Protein AF-A0A8H5BHD4-F1 (afdb_monomer_lite)

Organism: NCBI:txid182062

InterPro domains:
  IPR002893 Zinc finger, MYND-type [PF01753] (214-254)
  IPR002893 Zinc finger, MYND-type [PS50865] (214-254)

Structure (mmCIF, N/CA/C/O backbone):
data_AF-A0A8H5BHD4-F1
#
_entry.id   AF-A0A8H5BHD4-F1
#
loop_
_atom_site.group_PDB
_atom_site.id
_atom_site.type_symbol
_atom_site.label_atom_id
_atom_site.label_alt_id
_atom_site.label_comp_id
_atom_site.label_asym_id
_atom_site.label_entity_id
_atom_site.label_seq_id
_atom_site.pdbx_PDB_ins_code
_atom_site.Cartn_x
_atom_site.Cartn_y
_atom_site.Cartn_z
_atom_site.occupancy
_atom_site.B_iso_or_equiv
_atom_site.auth_seq_id
_atom_site.auth_comp_id
_atom_site.auth_asym_id
_atom_site.auth_atom_id
_atom_site.pdbx_PDB_model_num
ATOM 1 N N . MET A 1 1 ? -21.896 6.864 -40.992 1.00 43.53 1 MET A N 1
ATOM 2 C CA . MET A 1 1 ? -20.813 6.400 -40.096 1.00 43.53 1 MET A CA 1
ATOM 3 C C . MET A 1 1 ? -20.646 7.419 -38.980 1.00 43.53 1 MET A C 1
ATOM 5 O O . MET A 1 1 ? -20.239 8.540 -39.263 1.00 43.53 1 MET A O 1
ATOM 9 N N . LYS A 1 2 ? -21.040 7.084 -37.745 1.00 42.00 2 LYS A N 1
ATOM 10 C CA . LYS A 1 2 ? -20.732 7.918 -36.574 1.00 42.00 2 LYS A CA 1
ATOM 11 C C . LYS A 1 2 ? -19.235 7.768 -36.307 1.00 42.00 2 LYS A C 1
ATOM 13 O O . LYS A 1 2 ? -18.760 6.646 -36.202 1.00 42.00 2 LYS A O 1
ATOM 18 N N . LYS A 1 3 ? -18.495 8.878 -36.295 1.00 48.72 3 LYS A N 1
ATOM 19 C CA . LYS A 1 3 ? -17.100 8.883 -35.849 1.00 48.72 3 LYS A CA 1
ATOM 20 C C . LYS A 1 3 ? -17.117 8.565 -34.359 1.00 48.72 3 LYS A C 1
ATOM 22 O O . LYS A 1 3 ? -17.717 9.324 -33.600 1.00 48.72 3 LYS A O 1
ATOM 27 N N . ASP A 1 4 ? -16.508 7.449 -33.979 1.00 52.28 4 ASP A N 1
ATOM 28 C CA . ASP A 1 4 ? -16.315 7.083 -32.582 1.00 52.28 4 ASP A CA 1
ATOM 29 C C . ASP A 1 4 ? -15.601 8.234 -31.872 1.00 52.28 4 ASP A C 1
ATOM 31 O O . ASP A 1 4 ? -14.477 8.613 -32.218 1.00 52.28 4 ASP A O 1
ATOM 35 N N . GLY A 1 5 ? -16.304 8.857 -30.928 1.00 50.88 5 GLY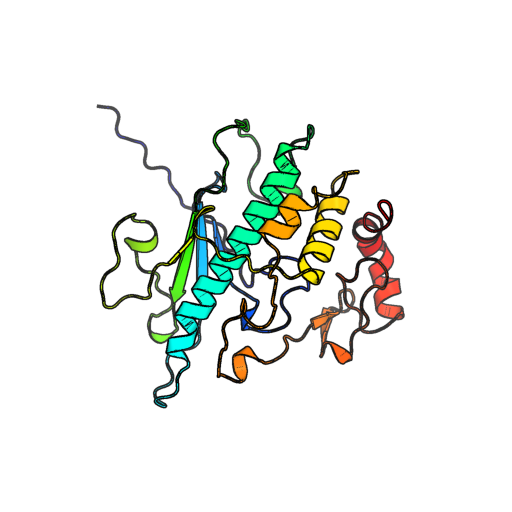 A N 1
ATOM 36 C CA . GLY A 1 5 ? -15.742 9.893 -30.082 1.00 50.88 5 GLY A CA 1
ATOM 37 C C . GLY A 1 5 ? -14.656 9.262 -29.227 1.00 50.88 5 GLY A C 1
ATOM 38 O O . GLY A 1 5 ? -14.962 8.546 -28.278 1.00 50.88 5 GLY A O 1
ATOM 39 N N . LYS A 1 6 ? -13.387 9.510 -29.569 1.00 53.03 6 LYS A N 1
ATOM 40 C CA . LYS A 1 6 ? -12.265 9.209 -28.678 1.00 53.03 6 LYS A CA 1
ATOM 41 C C . LYS A 1 6 ? -12.524 9.939 -27.365 1.00 53.03 6 LYS A C 1
ATOM 43 O O . LYS A 1 6 ? -12.504 11.167 -27.333 1.00 53.03 6 LYS A O 1
ATOM 48 N N . ALA A 1 7 ? -12.791 9.187 -26.303 1.00 52.19 7 ALA A N 1
ATOM 49 C CA . ALA A 1 7 ? -12.797 9.741 -24.964 1.00 52.19 7 ALA A CA 1
ATOM 50 C C . ALA A 1 7 ? -11.415 10.365 -24.715 1.00 52.19 7 ALA A C 1
ATOM 52 O O . ALA A 1 7 ? -10.391 9.685 -24.815 1.00 52.19 7 ALA A O 1
ATOM 53 N N . ASN A 1 8 ? -11.378 11.671 -24.450 1.00 49.22 8 ASN A N 1
ATOM 54 C CA . ASN A 1 8 ? -10.163 12.346 -24.011 1.00 49.22 8 ASN A CA 1
ATOM 55 C C . ASN A 1 8 ? -9.845 11.846 -22.595 1.00 49.22 8 ASN A C 1
ATOM 57 O O . ASN A 1 8 ? -10.362 12.365 -21.609 1.00 49.22 8 ASN A O 1
ATOM 61 N N . HIS A 1 9 ? -9.009 10.812 -22.492 1.00 51.22 9 HIS A N 1
ATOM 62 C CA . HIS A 1 9 ? -8.441 10.324 -21.232 1.00 51.22 9 HIS A CA 1
ATOM 63 C C . HIS A 1 9 ? -7.337 11.274 -20.737 1.00 51.22 9 HIS A C 1
ATOM 65 O O . HIS A 1 9 ? -6.198 10.872 -20.527 1.00 51.22 9 HIS A O 1
ATOM 71 N N . GLU A 1 10 ? -7.651 12.565 -20.623 1.00 51.56 10 GLU A N 1
ATOM 72 C CA . GLU A 1 10 ? -6.651 13.621 -20.419 1.00 51.56 10 GLU A CA 1
ATOM 73 C C . GLU A 1 10 ? -6.134 13.677 -18.972 1.00 51.56 10 GLU A C 1
ATOM 75 O O . GLU A 1 10 ? -5.088 14.261 -18.708 1.00 51.56 10 GLU A O 1
ATOM 80 N N . TRP A 1 11 ? -6.811 13.000 -18.036 1.00 51.44 11 TRP A N 1
ATOM 81 C CA . TRP A 1 11 ? -6.421 12.975 -16.629 1.00 51.44 11 TRP A CA 1
ATOM 82 C C . TRP A 1 11 ? -6.528 11.573 -16.049 1.00 51.44 11 TRP A C 1
ATOM 84 O O . TRP A 1 11 ? -7.617 11.056 -15.804 1.00 51.44 11 TRP A O 1
ATOM 94 N N . VAL A 1 12 ? -5.368 10.976 -15.796 1.00 59.00 12 VAL A N 1
ATOM 95 C CA . VAL A 1 12 ? -5.242 9.725 -15.056 1.00 59.00 12 VAL A CA 1
ATOM 96 C C . VAL A 1 12 ? -4.654 10.047 -13.679 1.00 59.00 12 VAL A C 1
ATOM 98 O O . VAL A 1 12 ? -3.529 10.550 -13.607 1.00 59.00 12 VAL A O 1
ATOM 101 N N . PRO A 1 13 ? -5.379 9.795 -12.573 1.00 62.25 13 PRO A N 1
ATOM 102 C CA . PRO A 1 13 ? -4.838 10.032 -11.246 1.00 62.25 13 PRO A CA 1
ATOM 103 C C . PRO A 1 13 ? -3.679 9.070 -10.958 1.00 62.25 13 PRO A C 1
ATOM 105 O O . PRO A 1 13 ? -3.772 7.862 -11.198 1.00 62.25 13 PRO A O 1
ATOM 108 N N . ILE A 1 14 ? -2.592 9.624 -10.416 1.00 72.25 14 ILE A N 1
ATOM 109 C CA . ILE A 1 14 ? -1.402 8.885 -9.985 1.00 72.25 14 ILE A CA 1
ATOM 110 C C . ILE A 1 14 ? -1.270 9.029 -8.471 1.00 72.25 14 ILE A C 1
ATOM 112 O O . ILE A 1 14 ? -1.117 10.130 -7.943 1.00 72.25 14 ILE A O 1
ATOM 116 N N . LEU A 1 15 ? -1.300 7.902 -7.769 1.00 74.38 15 LEU A N 1
ATOM 117 C CA . LEU A 1 15 ? -0.967 7.812 -6.356 1.00 74.38 15 LEU A CA 1
ATOM 118 C C . LEU A 1 15 ? 0.507 7.444 -6.225 1.00 74.38 15 LEU A C 1
ATOM 120 O O . LEU A 1 15 ? 0.911 6.296 -6.426 1.00 74.38 15 LEU A O 1
ATOM 124 N N . TYR A 1 16 ? 1.317 8.441 -5.885 1.00 78.81 16 TYR A N 1
ATOM 125 C CA . TYR A 1 16 ? 2.726 8.240 -5.579 1.00 78.81 16 TYR A CA 1
ATOM 126 C C . TYR A 1 16 ? 2.897 7.623 -4.194 1.00 78.81 16 TYR A C 1
ATOM 128 O O . TYR A 1 16 ? 2.212 8.035 -3.260 1.00 78.81 16 TYR A O 1
ATOM 136 N N . LEU A 1 17 ? 3.845 6.686 -4.061 1.00 80.31 17 LEU A N 1
ATOM 137 C CA . LEU A 1 17 ? 4.141 6.009 -2.793 1.00 80.31 17 LEU A CA 1
ATOM 138 C C . LEU A 1 17 ? 2.860 5.462 -2.156 1.00 80.31 17 LEU A C 1
ATOM 140 O O . LEU A 1 17 ? 2.509 5.747 -1.016 1.00 80.31 17 LEU A O 1
ATOM 144 N N . TYR A 1 18 ? 2.134 4.688 -2.946 1.00 86.44 18 TYR A N 1
ATOM 145 C CA . TYR A 1 18 ? 0.978 3.949 -2.499 1.00 86.44 18 TYR A CA 1
ATOM 146 C C . TYR A 1 18 ? 1.391 2.885 -1.472 1.00 86.44 18 TYR A C 1
ATOM 148 O O . TYR A 1 18 ? 2.323 2.108 -1.695 1.00 86.44 18 TYR A O 1
ATOM 156 N N . GLU A 1 19 ? 0.661 2.831 -0.357 1.00 86.94 19 GLU A N 1
ATOM 157 C CA . GLU A 1 19 ? 0.665 1.710 0.580 1.00 86.94 19 GLU A CA 1
ATOM 158 C C . GLU A 1 19 ? -0.750 1.138 0.714 1.00 86.94 19 GLU A C 1
ATOM 160 O O . GLU A 1 19 ? -1.724 1.888 0.737 1.00 86.94 19 GLU A O 1
ATOM 165 N N . ILE A 1 20 ? -0.858 -0.189 0.856 1.00 86.44 20 ILE A N 1
ATOM 166 C CA . ILE A 1 20 ? -2.138 -0.920 0.995 1.00 86.44 20 ILE A CA 1
ATOM 167 C C . ILE A 1 20 ? -3.038 -0.288 2.059 1.00 86.44 20 ILE A C 1
ATOM 169 O O . ILE A 1 20 ? -4.235 -0.099 1.866 1.00 86.44 20 ILE A O 1
ATOM 173 N N . VAL A 1 21 ? -2.442 0.036 3.200 1.00 86.00 21 VAL A N 1
ATOM 174 C CA . VAL A 1 21 ? -3.101 0.750 4.286 1.00 86.00 21 VAL A CA 1
ATOM 175 C C . VAL A 1 21 ? -2.088 1.643 4.971 1.00 86.00 21 VAL A C 1
ATOM 177 O O . VAL A 1 21 ? -0.922 1.262 5.113 1.00 86.00 21 VAL A O 1
ATOM 180 N N . LYS A 1 22 ? -2.530 2.820 5.421 1.00 84.12 22 LYS A N 1
ATOM 181 C CA . LYS A 1 22 ? -1.658 3.789 6.083 1.00 84.12 22 LYS A CA 1
ATOM 182 C C . LYS A 1 22 ? -0.830 3.110 7.172 1.00 84.12 22 LYS A C 1
ATOM 184 O O . LYS A 1 22 ? -1.401 2.383 7.988 1.00 84.12 22 LYS A O 1
ATOM 189 N N . SER A 1 23 ? 0.481 3.358 7.221 1.00 84.44 23 SER A N 1
ATOM 190 C CA . SER A 1 23 ? 1.464 2.740 8.135 1.00 84.44 23 SER A CA 1
ATOM 191 C C . SER A 1 23 ? 1.846 1.276 7.870 1.00 84.44 23 SER A C 1
ATOM 193 O O . SER A 1 23 ? 2.540 0.668 8.700 1.00 84.44 23 SER A O 1
ATOM 195 N N . SER A 1 24 ? 1.376 0.653 6.791 1.00 87.06 24 SER A N 1
ATOM 196 C CA . SER A 1 24 ? 1.742 -0.734 6.469 1.00 87.06 24 SER A CA 1
ATOM 197 C C . SER A 1 24 ? 3.116 -0.835 5.826 1.00 87.06 24 SER A C 1
ATOM 199 O O . SER A 1 24 ? 3.843 -1.770 6.160 1.00 87.06 24 SER A O 1
ATOM 201 N N . ALA A 1 25 ? 3.523 0.147 5.016 1.00 89.44 25 ALA A N 1
ATOM 202 C CA . ALA A 1 25 ? 4.787 0.094 4.291 1.00 89.44 25 ALA A CA 1
ATOM 203 C C . ALA A 1 25 ? 5.971 0.333 5.232 1.00 89.44 25 ALA A C 1
ATOM 205 O O . ALA A 1 25 ? 6.252 1.470 5.613 1.00 89.44 25 ALA A O 1
ATOM 206 N N . LYS A 1 26 ? 6.628 -0.733 5.703 1.00 89.56 26 LYS A N 1
ATOM 207 C CA . LYS A 1 26 ? 7.720 -0.661 6.694 1.00 89.56 26 LYS A CA 1
ATOM 208 C C . LYS A 1 26 ? 9.083 -0.472 6.039 1.00 89.56 26 LYS A C 1
ATOM 210 O O . LYS A 1 26 ? 10.002 -0.043 6.734 1.00 89.56 26 LYS A O 1
ATOM 215 N N . ARG A 1 27 ? 9.227 -0.847 4.771 1.00 90.56 27 ARG A N 1
ATOM 216 C CA . ARG A 1 27 ? 10.467 -0.803 3.986 1.00 90.56 27 ARG A CA 1
ATOM 217 C C . ARG A 1 27 ? 10.202 -0.244 2.593 1.00 90.56 27 ARG A C 1
ATOM 219 O O . ARG A 1 27 ? 9.051 -0.220 2.167 1.00 90.56 27 ARG A O 1
ATOM 226 N N . GLU A 1 28 ? 11.256 0.141 1.881 1.00 85.56 28 GLU A N 1
ATOM 227 C CA . GLU A 1 28 ? 11.134 0.744 0.543 1.00 85.56 28 GLU A CA 1
ATOM 228 C C . GLU A 1 28 ? 10.385 -0.165 -0.434 1.00 85.56 28 GLU A C 1
ATOM 230 O O . GLU A 1 28 ? 9.505 0.265 -1.166 1.00 85.56 28 GLU A O 1
ATOM 235 N N . ARG A 1 29 ? 10.640 -1.473 -0.344 1.00 87.00 29 ARG A N 1
ATOM 236 C CA . ARG A 1 29 ? 9.964 -2.485 -1.164 1.00 87.00 29 ARG A CA 1
ATOM 237 C C . ARG A 1 29 ? 8.465 -2.630 -0.911 1.00 87.00 29 ARG A C 1
ATOM 239 O O . ARG A 1 29 ? 7.808 -3.346 -1.657 1.00 87.00 29 ARG A O 1
ATOM 246 N N . ASP A 1 30 ? 7.956 -2.073 0.188 1.00 86.50 30 ASP A N 1
ATOM 247 C CA . ASP A 1 30 ? 6.543 -2.168 0.546 1.00 86.50 30 ASP A CA 1
ATOM 248 C C . ASP A 1 30 ? 5.712 -1.042 -0.112 1.00 86.50 30 ASP A C 1
ATOM 250 O O . ASP A 1 30 ? 4.485 -1.106 -0.037 1.00 86.50 30 ASP A O 1
ATOM 254 N N . TRP A 1 31 ? 6.353 -0.056 -0.757 1.00 85.25 31 TRP A N 1
ATOM 255 C CA . TRP A 1 31 ? 5.706 1.003 -1.545 1.00 85.25 31 TRP A CA 1
ATOM 256 C C . TRP A 1 31 ? 5.563 0.622 -3.022 1.00 85.25 31 TRP A C 1
ATOM 258 O O . TRP A 1 31 ? 6.330 -0.192 -3.531 1.00 85.25 31 TRP A O 1
ATOM 268 N N . GLY A 1 32 ? 4.634 1.274 -3.722 1.00 80.19 32 GLY A N 1
ATOM 269 C CA . GLY A 1 32 ? 4.579 1.318 -5.188 1.00 80.19 32 GLY A CA 1
ATOM 270 C C . GLY A 1 32 ? 4.005 2.644 -5.691 1.00 80.19 32 GLY A C 1
ATOM 271 O O . GLY A 1 32 ? 3.670 3.509 -4.885 1.00 80.19 32 GLY A O 1
ATOM 272 N N . HIS A 1 33 ? 3.866 2.825 -7.005 1.00 79.69 33 HIS A N 1
ATOM 273 C CA . HIS A 1 33 ? 3.057 3.916 -7.562 1.00 79.69 33 HIS A CA 1
ATOM 274 C C . HIS A 1 33 ? 1.857 3.316 -8.289 1.00 79.69 33 HIS A C 1
ATOM 276 O O . HIS A 1 33 ? 2.007 2.420 -9.118 1.00 79.69 33 HIS A O 1
ATOM 282 N N . LEU A 1 34 ? 0.660 3.777 -7.938 1.00 81.31 34 LEU A N 1
ATOM 283 C CA . LEU A 1 34 ? -0.597 3.263 -8.472 1.00 81.31 34 LEU A CA 1
ATOM 284 C C . LEU A 1 34 ? -1.205 4.293 -9.421 1.00 81.31 34 LEU A C 1
ATOM 286 O O . LEU A 1 34 ? -1.318 5.469 -9.092 1.00 81.31 34 LEU A O 1
ATOM 290 N N . VAL A 1 35 ? -1.602 3.832 -10.596 1.00 76.56 35 VAL A N 1
ATOM 291 C CA . VAL A 1 35 ? -2.145 4.614 -11.700 1.00 76.56 35 VAL A CA 1
ATOM 292 C C . VAL A 1 35 ? -3.505 4.017 -12.067 1.00 76.56 35 VAL A C 1
ATOM 294 O O . VAL A 1 35 ? -3.619 2.815 -12.324 1.00 76.56 35 VAL A O 1
ATOM 297 N N . PHE A 1 36 ? -4.554 4.835 -12.090 1.00 72.06 36 PHE A N 1
ATOM 298 C CA . PHE A 1 36 ? -5.897 4.365 -12.452 1.00 72.06 36 PHE A CA 1
ATOM 299 C C . PHE A 1 36 ? -6.103 4.461 -13.960 1.00 72.06 36 PHE A C 1
ATOM 301 O O . PHE A 1 36 ? -6.166 5.553 -14.511 1.00 72.06 36 PHE A O 1
ATOM 308 N N . THR A 1 37 ? -6.196 3.323 -14.647 1.00 69.38 37 THR A N 1
ATOM 309 C CA . THR A 1 37 ? -6.279 3.334 -16.120 1.00 69.38 37 THR A CA 1
ATOM 310 C C . THR A 1 37 ? -7.651 3.740 -16.644 1.00 69.38 37 THR A C 1
ATOM 312 O O . THR A 1 37 ? -7.772 4.173 -17.788 1.00 69.38 37 THR A O 1
ATOM 315 N N . ASP A 1 38 ? -8.678 3.640 -15.804 1.00 69.38 38 ASP A N 1
ATOM 316 C CA . ASP A 1 38 ? -10.023 4.094 -16.101 1.00 69.38 38 ASP A CA 1
ATOM 317 C C . ASP A 1 38 ? -10.754 4.584 -14.848 1.00 69.38 38 ASP A C 1
ATOM 319 O O . ASP A 1 38 ? -10.283 4.459 -13.716 1.00 69.38 38 ASP A O 1
ATOM 323 N N . LEU A 1 39 ? -11.931 5.164 -15.084 1.00 67.06 39 LEU A N 1
ATOM 324 C CA . LEU A 1 39 ? -12.859 5.572 -14.036 1.00 67.06 39 LEU A CA 1
ATOM 325 C C . LEU A 1 39 ? -13.697 4.397 -13.511 1.00 67.06 39 LEU A C 1
ATOM 327 O O . LEU A 1 39 ? -14.420 4.567 -12.541 1.00 67.06 39 LEU A O 1
ATOM 331 N N . THR A 1 40 ? -13.652 3.215 -14.131 1.00 67.75 40 THR A N 1
ATOM 332 C CA . THR A 1 40 ? -14.481 2.076 -13.701 1.00 67.75 40 THR A CA 1
ATOM 333 C C . THR A 1 40 ? -13.862 1.315 -12.534 1.00 67.75 40 THR A C 1
ATOM 335 O O . THR A 1 40 ? -14.551 0.514 -11.911 1.00 67.75 40 THR A O 1
ATOM 338 N N . LEU A 1 41 ? -12.593 1.584 -12.185 1.00 73.19 41 LEU A N 1
ATOM 339 C CA . LEU A 1 41 ? -11.873 0.890 -11.106 1.00 73.19 41 LEU A CA 1
ATOM 340 C C . LEU A 1 41 ? -11.859 -0.634 -11.317 1.00 73.19 41 LEU A C 1
ATOM 342 O O . LEU A 1 41 ? -11.799 -1.412 -10.367 1.00 73.19 41 LEU A O 1
ATOM 346 N N . THR A 1 42 ? -11.939 -1.065 -12.573 1.00 79.19 42 THR A N 1
ATOM 347 C CA . THR A 1 42 ? -11.853 -2.476 -12.964 1.00 79.19 42 THR A CA 1
ATOM 348 C C . THR A 1 42 ? -10.457 -2.816 -13.461 1.00 79.19 42 THR A C 1
ATOM 350 O O . THR A 1 42 ? -10.030 -3.968 -13.374 1.00 79.19 42 THR A O 1
ATOM 353 N N . ARG A 1 43 ? -9.719 -1.804 -13.934 1.00 82.81 43 ARG A N 1
ATOM 354 C CA . ARG A 1 43 ? -8.394 -1.946 -14.531 1.00 82.81 43 ARG A CA 1
ATOM 355 C C . ARG A 1 43 ? -7.402 -1.015 -13.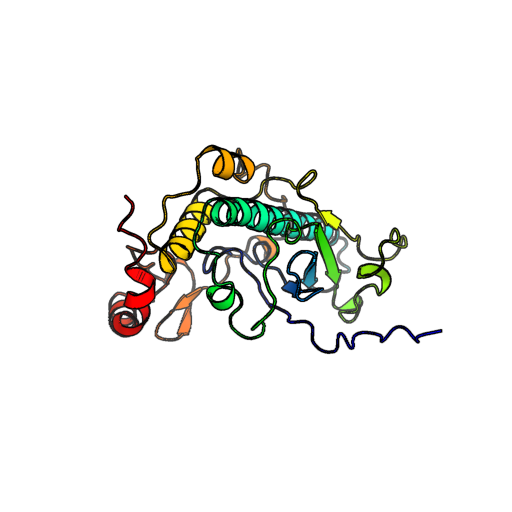851 1.00 82.81 43 ARG A C 1
ATOM 357 O O . ARG A 1 43 ? -7.515 0.215 -13.886 1.00 82.81 43 ARG A O 1
ATOM 364 N N . PHE A 1 44 ? -6.391 -1.618 -13.243 1.00 88.00 44 PHE A N 1
ATOM 365 C CA . PHE A 1 44 ? -5.394 -0.896 -12.464 1.00 88.00 44 PHE A CA 1
ATOM 366 C C . PHE A 1 44 ? -4.012 -1.083 -13.051 1.00 88.00 44 PHE A C 1
ATOM 368 O O . PHE A 1 44 ? -3.650 -2.186 -13.464 1.00 88.00 44 PHE A O 1
ATOM 375 N N . LEU A 1 45 ? -3.225 -0.013 -13.035 1.00 88.88 45 LEU A N 1
ATOM 376 C CA . LEU A 1 45 ? -1.839 -0.048 -13.449 1.00 88.88 45 LEU A CA 1
ATOM 377 C C . LEU A 1 45 ? -0.936 0.306 -12.272 1.00 88.88 45 LEU A C 1
ATOM 379 O O . LEU A 1 45 ? -1.053 1.370 -11.677 1.00 88.88 45 LEU A O 1
ATOM 383 N N . ILE A 1 46 ? 0.004 -0.570 -11.955 1.00 90.56 46 ILE A N 1
ATOM 384 C CA . ILE A 1 46 ? 1.066 -0.299 -10.994 1.00 90.56 46 ILE A CA 1
ATOM 385 C C . ILE A 1 46 ? 2.347 -0.032 -11.765 1.00 90.56 46 ILE A C 1
ATOM 387 O O . ILE A 1 46 ? 2.782 -0.833 -12.592 1.00 90.56 46 ILE A O 1
ATOM 391 N N . VAL A 1 47 ? 2.966 1.101 -11.476 1.00 90.19 47 VAL A N 1
ATOM 392 C CA . VAL A 1 47 ? 4.270 1.459 -12.016 1.00 90.19 47 VAL A CA 1
ATOM 393 C C . VAL A 1 47 ? 5.241 1.535 -10.855 1.00 90.19 47 VAL A C 1
ATOM 395 O O . VAL A 1 47 ? 5.108 2.369 -9.965 1.00 90.19 47 VAL A O 1
ATOM 398 N N . MET A 1 48 ? 6.243 0.669 -10.856 1.00 90.00 48 MET A N 1
ATOM 399 C CA . MET A 1 48 ? 7.343 0.775 -9.907 1.00 90.00 48 MET A CA 1
ATOM 400 C C . MET A 1 48 ? 8.426 1.678 -10.493 1.00 90.00 48 MET A C 1
ATOM 402 O O . MET A 1 48 ? 8.848 1.488 -11.633 1.00 90.00 48 MET A O 1
ATOM 406 N N . ILE A 1 49 ? 8.879 2.664 -9.722 1.00 88.06 49 ILE A N 1
ATOM 407 C CA . ILE A 1 49 ? 10.005 3.512 -10.110 1.00 88.06 49 ILE A CA 1
ATOM 408 C C . ILE A 1 49 ? 11.222 3.011 -9.350 1.00 88.06 49 ILE A C 1
ATOM 410 O O . ILE A 1 49 ? 11.261 3.049 -8.120 1.00 88.06 49 ILE A O 1
ATOM 414 N N . PHE A 1 50 ? 12.210 2.525 -10.089 1.00 87.12 50 PHE A N 1
ATOM 415 C CA . PHE A 1 50 ? 13.447 2.012 -9.523 1.00 87.12 50 PHE A CA 1
ATOM 416 C C . PHE A 1 50 ? 14.623 2.948 -9.832 1.00 87.12 50 PHE A C 1
ATOM 418 O O . PHE A 1 50 ? 14.595 3.675 -10.831 1.00 87.12 50 PHE A O 1
ATOM 425 N N . PRO A 1 51 ? 15.671 2.962 -8.986 1.00 83.25 51 PRO A N 1
ATOM 426 C CA . PRO A 1 51 ? 16.903 3.667 -9.317 1.00 83.25 51 PRO A CA 1
ATOM 427 C C . PRO A 1 51 ? 17.531 3.094 -10.596 1.00 83.25 51 PRO A C 1
ATOM 429 O O . PRO A 1 51 ? 17.217 1.971 -11.011 1.00 83.25 51 PRO A O 1
ATOM 432 N N . ALA A 1 52 ? 18.429 3.877 -11.204 1.00 75.75 52 ALA A N 1
ATOM 433 C CA . ALA A 1 52 ? 19.200 3.448 -12.365 1.00 75.75 52 ALA A CA 1
ATOM 434 C C . ALA A 1 52 ? 19.857 2.087 -12.127 1.00 75.75 52 ALA A C 1
ATOM 436 O O . ALA A 1 52 ? 20.228 1.736 -11.000 1.00 75.75 52 ALA A O 1
ATOM 437 N N . ALA A 1 53 ? 20.023 1.354 -13.222 1.00 67.25 53 ALA A N 1
ATOM 438 C CA . ALA A 1 53 ? 20.897 0.205 -13.245 1.00 67.25 53 ALA A CA 1
ATOM 439 C C . ALA A 1 53 ? 22.276 0.538 -12.684 1.00 67.25 53 ALA A C 1
ATOM 441 O O . ALA A 1 53 ? 22.877 1.534 -13.073 1.00 67.25 53 ALA A O 1
ATOM 442 N N . CYS A 1 54 ? 22.765 -0.273 -11.747 1.00 64.62 54 CYS A N 1
ATOM 443 C CA . CYS A 1 54 ? 24.149 -0.159 -11.316 1.00 64.62 54 CYS A CA 1
ATOM 444 C C . CYS A 1 54 ? 25.026 -0.910 -12.317 1.00 64.62 54 CYS A C 1
ATOM 446 O O . CYS A 1 54 ? 24.822 -2.107 -12.514 1.00 64.62 54 CYS A O 1
ATOM 448 N N . ASP A 1 55 ? 26.066 -0.262 -12.844 1.00 60.91 55 ASP A N 1
ATOM 449 C CA . ASP A 1 55 ? 27.089 -0.900 -13.695 1.00 60.91 55 ASP A CA 1
ATOM 450 C C . ASP A 1 55 ? 27.947 -1.936 -12.937 1.00 60.91 55 ASP A C 1
ATOM 452 O O . ASP A 1 55 ? 28.832 -2.580 -13.492 1.00 60.91 55 ASP A O 1
ATOM 456 N N . CYS A 1 56 ? 27.697 -2.118 -11.639 1.00 58.66 56 CYS A N 1
ATOM 457 C CA . CYS A 1 56 ? 28.513 -2.911 -10.728 1.00 58.66 56 CYS A CA 1
ATOM 458 C C . CYS A 1 56 ? 28.309 -4.434 -10.812 1.00 58.66 56 CYS A C 1
ATOM 460 O O . CYS A 1 56 ? 28.754 -5.147 -9.913 1.00 58.66 56 CYS A O 1
ATOM 462 N N . GLY A 1 57 ? 27.610 -4.950 -11.830 1.00 53.97 57 GLY A N 1
ATOM 463 C CA . GLY A 1 57 ? 27.378 -6.393 -11.998 1.00 53.97 57 GLY A CA 1
ATOM 464 C C . GLY A 1 57 ? 26.614 -7.052 -10.840 1.00 53.97 57 GLY A C 1
ATOM 465 O O . GLY A 1 57 ? 26.657 -8.270 -10.686 1.00 53.97 57 GLY A O 1
ATOM 466 N N . ASN A 1 58 ? 25.942 -6.260 -9.997 1.00 50.44 58 ASN A N 1
ATOM 467 C CA . ASN A 1 58 ? 25.250 -6.741 -8.808 1.00 50.44 58 ASN A CA 1
ATOM 468 C C . ASN A 1 58 ? 23.732 -6.813 -9.038 1.00 50.44 58 ASN A C 1
ATOM 470 O O . ASN A 1 58 ? 23.144 -5.990 -9.737 1.00 50.44 58 ASN A O 1
ATOM 474 N N . TYR A 1 59 ? 23.101 -7.806 -8.414 1.00 50.44 59 TYR A N 1
ATOM 475 C CA . TYR A 1 59 ? 21.804 -8.406 -8.760 1.00 50.44 59 TYR A CA 1
ATOM 476 C C . TYR A 1 59 ? 20.538 -7.525 -8.623 1.00 50.44 59 TYR A C 1
ATOM 478 O O . TYR A 1 59 ? 19.432 -8.066 -8.620 1.00 50.44 59 TYR A O 1
ATOM 486 N N . SER A 1 60 ? 20.623 -6.192 -8.518 1.00 57.22 60 SER A N 1
ATOM 487 C CA . SER A 1 60 ? 19.433 -5.358 -8.257 1.00 57.22 60 SER A CA 1
ATOM 488 C C . SER A 1 60 ? 18.372 -5.425 -9.363 1.00 57.22 60 SER A C 1
ATOM 490 O O . SER A 1 60 ? 17.195 -5.260 -9.063 1.00 57.22 60 SER A O 1
ATOM 492 N N . HIS A 1 61 ? 18.748 -5.746 -10.604 1.00 65.62 61 HIS A N 1
ATOM 493 C CA . HIS A 1 61 ? 17.804 -5.916 -11.717 1.00 65.62 61 HIS A CA 1
ATOM 494 C C . HIS A 1 61 ? 16.912 -7.148 -11.604 1.00 65.62 61 HIS A C 1
ATOM 496 O O . HIS A 1 61 ? 15.746 -7.092 -11.992 1.00 65.62 61 HIS A O 1
ATOM 502 N N . HIS A 1 62 ? 17.429 -8.248 -11.051 1.00 69.81 62 HIS A N 1
ATOM 503 C CA . HIS A 1 62 ? 16.649 -9.478 -10.903 1.00 69.81 62 HIS A CA 1
ATOM 504 C C . HIS A 1 62 ? 15.507 -9.305 -9.893 1.00 69.81 62 HIS A C 1
ATOM 506 O O . HIS A 1 62 ? 14.467 -9.953 -10.008 1.00 69.81 62 HIS A O 1
ATOM 512 N N . ASP A 1 63 ? 15.663 -8.369 -8.953 1.00 85.75 63 ASP A N 1
ATOM 513 C CA . ASP A 1 63 ? 14.658 -8.076 -7.938 1.00 85.75 63 ASP A CA 1
ATOM 514 C C . ASP A 1 63 ? 13.509 -7.202 -8.476 1.00 85.75 63 ASP A C 1
ATOM 516 O O . ASP A 1 63 ? 12.411 -7.258 -7.927 1.00 85.75 63 ASP A O 1
ATOM 520 N N . TYR A 1 64 ? 13.707 -6.411 -9.543 1.00 90.06 64 TYR A N 1
ATOM 521 C CA . TYR A 1 64 ? 12.694 -5.456 -10.032 1.00 90.06 64 TYR A CA 1
ATOM 522 C C . TYR A 1 64 ? 11.428 -6.157 -10.511 1.00 90.06 64 TYR A C 1
ATOM 524 O O . TYR A 1 64 ? 10.321 -5.772 -10.126 1.00 90.06 64 TYR A O 1
ATOM 532 N N . GLY A 1 65 ? 11.584 -7.224 -11.297 1.00 90.62 65 GLY A N 1
ATOM 533 C CA . GLY A 1 65 ? 10.458 -8.036 -11.745 1.00 90.62 65 GLY A CA 1
ATOM 534 C C . GLY A 1 65 ? 9.715 -8.674 -10.570 1.00 90.62 65 GLY A C 1
ATOM 535 O O . GLY A 1 65 ? 8.498 -8.539 -10.463 1.00 90.62 65 GLY A O 1
ATOM 536 N N . ALA A 1 66 ? 10.451 -9.289 -9.640 1.00 91.50 66 ALA A N 1
ATOM 537 C CA . ALA A 1 66 ? 9.874 -9.933 -8.462 1.00 91.50 66 ALA A CA 1
ATOM 538 C C . ALA A 1 66 ? 9.140 -8.938 -7.544 1.00 91.50 66 ALA A C 1
ATOM 540 O O . ALA A 1 66 ? 8.040 -9.226 -7.077 1.00 91.50 66 ALA A O 1
ATOM 541 N N . LEU A 1 67 ? 9.711 -7.752 -7.313 1.00 92.06 67 LEU A N 1
ATOM 542 C CA . LEU A 1 67 ? 9.092 -6.676 -6.535 1.00 92.06 67 LEU A CA 1
ATOM 543 C C . LEU A 1 67 ? 7.836 -6.124 -7.208 1.00 92.06 67 LEU A C 1
ATOM 545 O O . LEU A 1 67 ? 6.823 -5.923 -6.542 1.00 92.06 67 LEU A O 1
ATOM 549 N N . THR A 1 68 ? 7.894 -5.905 -8.520 1.00 93.31 68 THR A N 1
ATOM 550 C CA . THR A 1 68 ? 6.762 -5.392 -9.302 1.00 93.31 68 THR A CA 1
ATOM 551 C C . THR A 1 68 ? 5.606 -6.383 -9.298 1.00 93.31 68 THR A C 1
ATOM 553 O O . THR A 1 68 ? 4.472 -6.005 -9.007 1.00 93.31 68 THR A O 1
ATOM 556 N N . ARG A 1 69 ? 5.896 -7.667 -9.540 1.00 94.38 69 ARG A N 1
ATOM 557 C CA . ARG A 1 69 ? 4.901 -8.737 -9.448 1.00 94.38 69 ARG A CA 1
ATOM 558 C C . ARG A 1 69 ? 4.319 -8.838 -8.038 1.00 94.38 69 ARG A C 1
ATOM 560 O O . ARG A 1 69 ? 3.103 -8.839 -7.901 1.00 94.38 69 ARG A O 1
ATOM 567 N N . TYR A 1 70 ? 5.165 -8.824 -7.005 1.00 93.62 70 TYR A N 1
ATOM 568 C CA . TYR A 1 70 ? 4.728 -8.850 -5.605 1.00 93.62 70 TYR A CA 1
ATOM 569 C C . TYR A 1 70 ? 3.773 -7.698 -5.271 1.00 93.62 70 TYR A C 1
ATOM 571 O O . TYR A 1 70 ? 2.753 -7.920 -4.627 1.00 93.62 70 TYR A O 1
ATOM 579 N N . GLN A 1 71 ? 4.059 -6.473 -5.724 1.00 93.38 71 GLN A N 1
ATOM 580 C CA . GLN A 1 71 ? 3.162 -5.334 -5.503 1.00 93.38 71 GLN A CA 1
ATOM 581 C C . GLN A 1 71 ? 1.826 -5.490 -6.242 1.00 93.38 71 GLN A C 1
ATOM 583 O O . GLN A 1 71 ? 0.780 -5.148 -5.692 1.00 93.38 71 GLN A O 1
ATOM 588 N N . ALA A 1 72 ? 1.838 -6.070 -7.442 1.00 93.81 72 ALA A N 1
ATOM 589 C CA . ALA A 1 72 ? 0.626 -6.378 -8.196 1.00 93.81 72 ALA A CA 1
ATOM 590 C C . ALA A 1 72 ? -0.241 -7.450 -7.523 1.00 93.81 72 ALA A C 1
ATOM 592 O O . ALA A 1 72 ? -1.442 -7.247 -7.348 1.00 93.81 72 ALA A O 1
ATOM 593 N N . ASP A 1 73 ? 0.376 -8.542 -7.072 1.00 94.50 73 ASP A N 1
ATOM 594 C CA . ASP A 1 73 ? -0.275 -9.603 -6.296 1.00 94.50 73 ASP A CA 1
ATOM 595 C C . ASP A 1 73 ? -0.878 -9.058 -4.992 1.00 94.50 73 ASP A C 1
ATOM 597 O O . ASP A 1 73 ? -1.999 -9.399 -4.604 1.00 94.50 73 ASP A O 1
ATOM 601 N N . ARG A 1 74 ? -0.157 -8.147 -4.338 1.00 93.44 74 ARG A N 1
ATOM 602 C CA . ARG A 1 74 ? -0.559 -7.517 -3.078 1.00 93.44 74 ARG A CA 1
ATOM 603 C C . ARG A 1 74 ? -1.714 -6.555 -3.243 1.00 93.44 74 ARG A C 1
ATOM 605 O O . ARG A 1 74 ? -2.624 -6.542 -2.413 1.00 93.44 74 ARG A O 1
ATOM 612 N N . PHE A 1 75 ? -1.710 -5.788 -4.322 1.00 93.25 75 PHE A N 1
ATOM 613 C CA . PHE A 1 75 ? -2.829 -4.930 -4.661 1.00 93.25 75 PHE A CA 1
ATOM 614 C C . PHE A 1 75 ? -4.056 -5.748 -5.081 1.00 93.25 75 PHE A C 1
ATOM 616 O O . PHE A 1 75 ? -5.152 -5.473 -4.601 1.00 93.25 75 PHE A O 1
ATOM 623 N N . MET A 1 76 ? -3.883 -6.818 -5.865 1.00 93.25 76 MET A N 1
ATOM 624 C CA . MET A 1 76 ? -4.993 -7.713 -6.207 1.00 93.25 76 MET A CA 1
ATOM 625 C C . MET A 1 76 ? -5.569 -8.415 -4.968 1.00 93.25 76 MET A C 1
ATOM 627 O O . MET A 1 76 ? -6.786 -8.494 -4.819 1.00 93.25 76 MET A O 1
ATOM 631 N N . SER A 1 77 ? -4.720 -8.826 -4.020 1.00 93.31 77 SER A N 1
ATOM 632 C CA . SER A 1 77 ? -5.158 -9.362 -2.723 1.00 93.31 77 SER A CA 1
ATOM 633 C C . SER A 1 77 ? -6.039 -8.361 -1.964 1.00 93.31 77 SER A C 1
ATOM 635 O O . SER A 1 77 ? -7.066 -8.741 -1.404 1.00 93.31 77 SER A O 1
ATOM 637 N N . LEU A 1 78 ? -5.681 -7.070 -1.972 1.00 92.06 78 LEU A N 1
ATOM 638 C CA . LEU A 1 78 ? -6.505 -6.018 -1.371 1.00 92.06 78 LEU A CA 1
ATOM 639 C C . LEU A 1 78 ? -7.845 -5.866 -2.095 1.00 92.06 78 LEU A C 1
ATOM 641 O O . LEU A 1 78 ? -8.884 -5.829 -1.441 1.00 92.06 78 LEU A O 1
ATOM 645 N N . LEU A 1 79 ? -7.834 -5.794 -3.427 1.00 90.31 79 LEU A N 1
ATOM 646 C CA . LEU A 1 79 ? -9.053 -5.674 -4.227 1.00 90.31 79 LEU A CA 1
ATOM 647 C C . LEU A 1 79 ? -9.998 -6.856 -3.981 1.00 90.31 79 LEU A C 1
ATOM 649 O O . LEU A 1 79 ? -11.198 -6.663 -3.791 1.00 90.31 79 LEU A O 1
ATOM 653 N N . HIS A 1 80 ? -9.456 -8.073 -3.918 1.00 88.69 80 HIS A N 1
ATOM 654 C CA . HIS A 1 80 ? -10.225 -9.277 -3.631 1.00 88.69 80 HIS A CA 1
ATOM 655 C C . HIS A 1 80 ? -10.799 -9.265 -2.205 1.00 88.69 80 HIS A C 1
ATOM 657 O O . HIS A 1 80 ? -11.959 -9.630 -2.007 1.00 88.69 80 HIS A O 1
ATOM 663 N N . TYR A 1 81 ? -10.018 -8.811 -1.218 1.00 89.00 81 TYR A N 1
ATOM 664 C CA . TYR A 1 81 ? -10.479 -8.670 0.165 1.00 89.00 81 TYR A CA 1
ATOM 665 C C . TYR A 1 81 ? -11.638 -7.675 0.279 1.00 89.00 81 TYR A C 1
ATOM 667 O O . TYR A 1 81 ? -12.686 -7.983 0.845 1.00 89.00 81 TYR A O 1
ATOM 675 N N . LEU A 1 82 ? -11.468 -6.493 -0.313 1.00 86.12 82 LEU A N 1
ATOM 676 C CA . LEU A 1 82 ? -12.455 -5.423 -0.245 1.00 86.12 82 LEU A CA 1
ATOM 677 C C . LEU A 1 82 ? -13.724 -5.747 -1.040 1.00 86.12 82 LEU A C 1
ATOM 679 O O . LEU A 1 82 ? -14.816 -5.416 -0.594 1.00 86.12 82 LEU A O 1
ATOM 683 N N . LYS A 1 83 ? -13.614 -6.445 -2.175 1.00 82.94 83 LYS A N 1
ATOM 684 C CA . LYS A 1 83 ? -14.772 -6.869 -2.975 1.00 82.94 83 LYS A CA 1
ATOM 685 C C . LYS A 1 83 ? -15.788 -7.663 -2.157 1.00 82.94 83 LYS A C 1
ATOM 687 O O . LYS A 1 83 ? -16.986 -7.427 -2.286 1.00 82.94 83 LYS A O 1
ATOM 692 N N . TYR A 1 84 ? -15.320 -8.596 -1.335 1.00 71.69 84 TYR A N 1
ATOM 693 C CA . TYR A 1 84 ? -16.199 -9.405 -0.494 1.00 71.69 84 TYR A CA 1
ATOM 694 C C . TYR A 1 84 ? -16.936 -8.555 0.553 1.00 71.69 84 TYR A C 1
ATOM 696 O O . TYR A 1 84 ? -18.152 -8.653 0.705 1.00 71.69 84 TYR A O 1
ATOM 704 N N . GLU A 1 85 ? -16.208 -7.650 1.213 1.00 67.69 85 GLU A N 1
ATOM 705 C CA . GLU A 1 85 ? -16.771 -6.661 2.146 1.00 67.69 85 GLU A CA 1
ATOM 706 C C . GLU A 1 85 ? -17.822 -5.748 1.485 1.00 67.69 85 GLU A C 1
ATOM 708 O O . GLU A 1 85 ? -18.677 -5.151 2.151 1.00 67.69 85 GLU A O 1
ATOM 713 N N . TRP A 1 86 ? -17.753 -5.604 0.161 1.00 68.62 86 TRP A N 1
ATOM 714 C CA . TRP A 1 86 ? -18.663 -4.773 -0.616 1.00 68.62 86 TRP A CA 1
ATOM 715 C C . TRP A 1 86 ? -19.914 -5.520 -1.064 1.00 68.62 86 TRP A C 1
ATOM 717 O O . TRP A 1 86 ? -20.998 -4.947 -0.946 1.00 68.62 86 TRP A O 1
ATOM 727 N N . SER A 1 87 ? -19.794 -6.774 -1.517 1.00 66.44 87 SER A N 1
ATOM 728 C CA . SER A 1 87 ? -20.937 -7.559 -2.010 1.00 66.44 87 SER A CA 1
ATOM 729 C C . SER A 1 87 ? -21.973 -7.862 -0.928 1.00 66.44 87 SER A C 1
ATOM 731 O O . SER A 1 87 ? -23.163 -7.893 -1.216 1.00 66.44 87 SER A O 1
ATOM 733 N N . GLU A 1 88 ? -21.543 -8.028 0.323 1.00 64.81 88 GLU A N 1
ATOM 734 C CA . GLU A 1 88 ? -22.445 -8.317 1.451 1.00 64.81 88 GLU A CA 1
ATOM 735 C C . GLU A 1 88 ? -23.124 -7.061 2.022 1.00 64.81 88 GLU A C 1
ATOM 737 O O . GLU A 1 88 ? -24.048 -7.129 2.840 1.00 64.81 88 GLU A O 1
ATOM 742 N N . SER A 1 89 ? -22.683 -5.869 1.615 1.00 59.97 89 SER A N 1
ATOM 743 C CA . SER A 1 89 ? -23.217 -4.636 2.171 1.00 59.97 89 SER A CA 1
ATOM 744 C C . SER A 1 89 ? -24.379 -4.084 1.359 1.00 59.97 89 SER A C 1
ATOM 746 O O . SER A 1 89 ? -24.188 -3.503 0.298 1.00 59.97 89 SER A O 1
ATOM 748 N N . LYS A 1 90 ? -25.589 -4.141 1.935 1.00 60.59 90 LYS A N 1
ATOM 749 C CA . LYS A 1 90 ? -26.776 -3.428 1.412 1.00 60.59 90 LYS A CA 1
ATOM 750 C C . LYS A 1 90 ? -26.537 -1.922 1.211 1.00 60.59 90 LYS A C 1
ATOM 752 O O . LYS A 1 90 ? -27.228 -1.284 0.427 1.00 60.59 90 LYS A O 1
ATOM 757 N N . ASN A 1 91 ? -25.549 -1.364 1.914 1.00 54.97 91 ASN A N 1
ATOM 758 C CA . ASN A 1 91 ? -25.067 -0.004 1.719 1.00 54.97 91 ASN A CA 1
ATOM 759 C C . ASN A 1 91 ? -23.806 -0.042 0.853 1.00 54.97 91 ASN A C 1
ATOM 761 O O . ASN A 1 91 ? -22.719 -0.315 1.374 1.00 54.97 91 ASN A O 1
ATOM 765 N N . LYS A 1 92 ? -23.967 0.249 -0.448 1.00 53.91 92 LYS A N 1
ATOM 766 C CA . LYS A 1 92 ? -22.863 0.406 -1.406 1.00 53.91 92 LYS A CA 1
ATOM 767 C C . LYS A 1 92 ? -21.769 1.285 -0.771 1.00 53.91 92 LYS A C 1
ATOM 769 O O . LYS A 1 92 ? -22.090 2.355 -0.242 1.00 53.91 92 LYS A O 1
ATOM 774 N N . PRO A 1 93 ? -20.498 0.854 -0.748 1.00 48.62 93 PRO A N 1
ATOM 775 C CA . PRO A 1 93 ? -19.434 1.664 -0.179 1.00 48.62 93 PRO A CA 1
ATOM 776 C C . PRO A 1 93 ? -19.334 2.977 -0.946 1.00 48.62 93 PRO A C 1
ATOM 778 O O . PRO A 1 93 ? -19.289 2.993 -2.175 1.00 48.62 93 PRO A O 1
ATOM 781 N N . ASN A 1 94 ? -19.256 4.082 -0.213 1.00 46.25 94 ASN A N 1
ATOM 782 C CA . ASN A 1 94 ? -18.905 5.351 -0.813 1.00 46.25 94 ASN A CA 1
ATOM 783 C C . ASN A 1 94 ? -17.390 5.344 -1.063 1.00 46.25 94 ASN A C 1
ATOM 785 O O . ASN A 1 94 ? -16.600 5.627 -0.158 1.00 46.25 94 ASN A O 1
ATOM 789 N N . TRP A 1 95 ? -16.975 4.984 -2.281 1.00 44.69 95 TRP A N 1
ATOM 790 C CA . TRP A 1 95 ? -15.579 5.073 -2.730 1.00 44.69 95 TRP A CA 1
ATOM 791 C C . TRP A 1 95 ? -14.960 6.455 -2.485 1.00 44.69 95 TRP A C 1
ATOM 793 O O . TRP A 1 95 ? -13.737 6.565 -2.368 1.00 44.69 95 TRP A O 1
ATOM 803 N N . SER A 1 96 ? -15.788 7.491 -2.293 1.00 40.59 96 SER A N 1
ATOM 804 C CA . SER A 1 96 ? -15.344 8.820 -1.893 1.00 40.59 96 SER A CA 1
ATOM 805 C C . SER A 1 96 ? -14.507 8.829 -0.611 1.00 40.59 96 SER A C 1
ATOM 807 O O . SER A 1 96 ? -13.784 9.788 -0.404 1.00 40.59 96 SER A O 1
ATOM 809 N N . ALA A 1 97 ? -14.556 7.821 0.266 1.00 44.84 97 ALA A N 1
ATOM 810 C CA . ALA A 1 97 ? -13.733 7.812 1.481 1.00 44.84 97 ALA A CA 1
ATOM 811 C C . ALA A 1 97 ? -12.297 7.288 1.265 1.00 44.84 97 ALA A C 1
ATOM 813 O O . ALA A 1 97 ? -11.418 7.603 2.063 1.00 44.84 97 ALA A O 1
ATOM 814 N N . VAL A 1 98 ? -12.046 6.505 0.205 1.00 44.28 98 VAL A N 1
ATOM 815 C CA . VAL A 1 98 ? -10.726 5.895 -0.075 1.00 44.28 98 VAL A CA 1
ATOM 816 C C . VAL A 1 98 ? -10.041 6.547 -1.279 1.00 44.28 98 VAL A C 1
ATOM 818 O O . VAL A 1 98 ? -8.821 6.679 -1.289 1.00 44.28 98 VAL A O 1
ATOM 821 N N . ILE A 1 99 ? -10.817 7.025 -2.256 1.00 47.03 99 ILE A N 1
ATOM 822 C CA . ILE A 1 99 ? -10.341 7.792 -3.415 1.00 47.03 99 ILE A CA 1
ATOM 823 C C . ILE A 1 99 ? -11.131 9.104 -3.437 1.00 47.03 99 ILE A C 1
ATOM 825 O O . ILE A 1 99 ? -11.964 9.372 -4.302 1.00 47.03 99 ILE A O 1
ATOM 829 N N . THR A 1 100 ? -10.966 9.913 -2.393 1.00 37.56 100 THR A N 1
ATOM 830 C CA . THR A 1 100 ? -11.643 11.207 -2.297 1.00 37.56 100 THR A CA 1
ATOM 831 C C . THR A 1 100 ? -11.002 12.143 -3.317 1.00 37.56 100 THR A C 1
ATOM 833 O O . THR A 1 100 ? -9.920 12.643 -3.029 1.00 37.56 100 THR A O 1
ATOM 836 N N . HIS A 1 101 ? -11.614 12.340 -4.495 1.00 35.56 101 HIS A N 1
ATOM 837 C CA . HIS A 1 101 ? -11.891 13.670 -5.089 1.00 35.56 101 HIS A CA 1
ATOM 838 C C . HIS A 1 101 ? -12.432 13.681 -6.543 1.00 35.56 101 HIS A C 1
ATOM 840 O O . HIS A 1 101 ? -12.733 14.771 -7.015 1.00 35.56 101 HIS A O 1
ATOM 846 N N . THR A 1 102 ? -12.628 12.564 -7.265 1.00 36.00 102 THR A N 1
ATOM 847 C CA . THR A 1 102 ? -12.938 12.662 -8.722 1.00 36.00 102 THR A CA 1
ATOM 848 C C . THR A 1 102 ? -14.149 11.908 -9.282 1.00 36.00 102 THR A C 1
ATOM 850 O O . THR A 1 102 ? -14.397 12.029 -10.477 1.00 36.00 102 THR A O 1
ATOM 853 N N . MET A 1 103 ? -14.961 11.191 -8.499 1.00 39.47 103 MET A N 1
ATOM 854 C CA . MET A 1 103 ? -16.110 10.460 -9.067 1.00 39.47 103 MET A CA 1
ATOM 855 C C . MET A 1 103 ? -17.424 10.740 -8.351 1.00 39.47 103 MET A C 1
ATOM 857 O O . MET A 1 103 ? -17.761 10.116 -7.347 1.00 39.47 103 MET A O 1
ATOM 861 N N . THR A 1 104 ? -18.204 11.648 -8.923 1.00 39.62 104 THR A N 1
ATOM 862 C CA . THR A 1 104 ? -19.637 11.776 -8.668 1.00 39.62 104 THR A CA 1
ATOM 863 C C . THR A 1 104 ? -20.408 11.291 -9.908 1.00 39.62 104 THR A C 1
ATOM 865 O O . THR A 1 104 ? -20.071 11.653 -11.029 1.00 39.62 104 THR A O 1
ATOM 868 N N . MET A 1 105 ? -21.465 10.495 -9.682 1.00 40.91 105 MET A N 1
ATOM 869 C CA . MET A 1 105 ? -22.668 10.359 -10.535 1.00 40.91 105 MET A CA 1
ATOM 870 C C . MET A 1 105 ? -22.866 9.215 -11.559 1.00 40.91 105 MET A C 1
ATOM 872 O O . MET A 1 105 ? -23.869 9.270 -12.262 1.00 40.91 105 MET A O 1
ATOM 876 N N . TYR A 1 106 ? -22.081 8.132 -11.609 1.00 50.38 106 TYR A N 1
ATOM 877 C CA . TYR A 1 106 ? -22.496 6.955 -12.410 1.00 50.38 106 TYR A CA 1
ATOM 878 C C . TYR A 1 106 ? -23.254 5.907 -11.579 1.00 50.38 106 TYR A C 1
ATOM 880 O O . TYR A 1 106 ? -22.826 5.539 -10.483 1.00 50.38 106 TYR A O 1
ATOM 888 N N . GLU A 1 107 ? -24.398 5.447 -12.098 1.00 52.19 107 GLU A N 1
ATOM 889 C CA . GLU A 1 107 ? -25.185 4.335 -11.550 1.00 52.19 107 GLU A CA 1
ATOM 890 C C . GLU A 1 107 ? -24.344 3.051 -11.532 1.00 52.19 107 GLU A C 1
ATOM 892 O O . GLU A 1 107 ? -23.916 2.536 -12.561 1.00 52.19 107 GLU A O 1
ATOM 897 N N . TRP A 1 108 ? -24.087 2.535 -10.331 1.00 52.84 108 TRP A N 1
ATOM 898 C CA . TRP A 1 108 ? -23.307 1.319 -10.111 1.00 52.84 108 TRP A CA 1
ATOM 899 C C . TRP A 1 108 ? -24.135 0.069 -10.447 1.00 52.84 108 TRP A C 1
ATOM 901 O O . TRP A 1 108 ? -24.975 -0.321 -9.623 1.00 52.84 108 TRP A O 1
ATOM 911 N N . SER A 1 109 ? -23.873 -0.570 -11.595 1.00 54.28 109 SER A N 1
ATOM 912 C CA . SER A 1 109 ? -24.365 -1.923 -11.913 1.00 54.28 109 SER A CA 1
ATOM 913 C C . SER A 1 109 ? -23.595 -2.971 -11.083 1.00 54.28 109 SER A C 1
ATOM 915 O O . SER A 1 109 ? -22.376 -2.881 -10.910 1.00 54.28 109 SER A O 1
ATOM 917 N N . GLU A 1 110 ? -24.307 -3.934 -10.486 1.00 54.50 110 GLU A N 1
ATOM 918 C CA . GLU A 1 110 ? -23.741 -4.924 -9.545 1.00 54.50 110 GLU A CA 1
ATOM 919 C C . GLU A 1 110 ? -22.910 -6.023 -10.230 1.00 54.50 110 GLU A C 1
ATOM 921 O O . GLU A 1 110 ? -22.115 -6.699 -9.574 1.00 54.50 110 GLU A O 1
ATOM 926 N N . SER A 1 111 ? -23.055 -6.203 -11.544 1.00 55.12 111 SER A N 1
ATOM 927 C CA . SER A 1 111 ? -22.411 -7.287 -12.293 1.00 55.12 111 SER A CA 1
ATOM 928 C C . SER A 1 111 ? -21.096 -6.903 -12.976 1.00 55.12 111 SER A C 1
ATOM 930 O O . SER A 1 111 ? -20.334 -7.807 -13.314 1.00 55.12 111 SER A O 1
ATOM 932 N N . GLU A 1 112 ? -20.799 -5.611 -13.160 1.00 58.66 112 GLU A N 1
ATOM 933 C CA . GLU A 1 112 ? -19.745 -5.172 -14.097 1.00 58.66 112 GLU A CA 1
ATOM 934 C C . GLU A 1 112 ? -18.484 -4.586 -13.451 1.00 58.66 112 GLU A C 1
ATOM 936 O O . GLU A 1 112 ? -17.474 -4.445 -14.128 1.00 58.66 112 GLU A O 1
ATOM 941 N N . ASN A 1 113 ? -18.478 -4.301 -12.146 1.00 63.94 113 ASN A N 1
ATOM 942 C CA . ASN A 1 113 ? -17.334 -3.643 -11.495 1.00 63.94 113 ASN A CA 1
ATOM 943 C C . ASN A 1 113 ? -16.474 -4.609 -10.673 1.00 63.94 113 ASN A C 1
ATOM 945 O O . ASN A 1 113 ? -16.090 -4.325 -9.535 1.00 63.94 113 ASN A O 1
ATOM 949 N N . LYS A 1 114 ? -16.200 -5.796 -11.222 1.00 70.19 114 LYS A N 1
ATOM 950 C CA . LYS A 1 114 ? -15.181 -6.675 -10.642 1.00 70.19 114 LYS A CA 1
ATOM 951 C C . LYS A 1 114 ? -13.811 -6.158 -11.096 1.00 70.19 114 LYS A C 1
ATOM 953 O O . LYS A 1 114 ? -13.674 -5.789 -12.254 1.00 70.19 114 LYS A O 1
ATOM 958 N N . PRO A 1 115 ? -12.801 -6.111 -10.210 1.00 78.81 115 PRO A N 1
ATOM 959 C CA . PRO A 1 115 ? -11.435 -5.876 -10.650 1.00 78.81 115 PRO A CA 1
ATOM 960 C C . PRO A 1 115 ? -11.063 -7.005 -11.611 1.00 78.81 115 PRO A C 1
ATOM 962 O O . PRO A 1 115 ? -10.950 -8.160 -11.194 1.00 78.81 115 PRO A O 1
ATOM 965 N N . ASP A 1 116 ? -10.938 -6.672 -12.890 1.00 82.06 116 ASP A N 1
ATOM 966 C CA . ASP A 1 116 ? -10.618 -7.636 -13.938 1.00 82.06 116 ASP A CA 1
ATOM 967 C C . ASP A 1 116 ? -9.147 -8.007 -13.822 1.00 82.06 116 ASP A C 1
ATOM 969 O O . ASP A 1 116 ? -8.768 -9.181 -13.777 1.00 82.06 116 ASP A O 1
ATOM 973 N N . TRP A 1 117 ? -8.309 -6.974 -13.719 1.00 87.31 117 TRP A N 1
ATOM 974 C CA . TRP A 1 117 ? -6.877 -7.149 -13.664 1.00 87.31 117 TRP A CA 1
ATOM 975 C C . TRP A 1 117 ? -6.132 -5.986 -13.019 1.00 87.31 117 TRP A C 1
ATOM 977 O O . TRP A 1 117 ? -6.549 -4.825 -13.013 1.00 87.31 117 TRP A O 1
ATOM 987 N N . VAL A 1 118 ? -4.946 -6.328 -12.531 1.00 89.44 118 VAL A N 1
ATOM 988 C CA . VAL A 1 118 ? -3.874 -5.411 -12.173 1.00 89.44 118 VAL A CA 1
ATOM 989 C C . VAL A 1 118 ? -2.732 -5.670 -13.144 1.00 89.44 118 VAL A C 1
ATOM 991 O O . VAL A 1 118 ? -2.152 -6.758 -13.171 1.00 89.44 118 VAL A O 1
ATOM 994 N N . ARG A 1 119 ? -2.400 -4.672 -13.959 1.00 91.38 119 ARG A N 1
ATOM 995 C CA . ARG A 1 119 ? -1.165 -4.674 -14.734 1.00 91.38 119 ARG A CA 1
ATOM 996 C C . ARG A 1 119 ? -0.090 -4.007 -13.923 1.00 91.38 119 ARG A C 1
ATOM 998 O O . ARG A 1 119 ? -0.348 -3.012 -13.253 1.00 91.38 119 ARG A O 1
ATOM 1005 N N . ALA A 1 120 ? 1.117 -4.530 -13.999 1.00 92.00 120 ALA A N 1
ATOM 1006 C CA . ALA A 1 120 ? 2.243 -3.885 -13.367 1.00 92.00 120 ALA A CA 1
ATOM 1007 C C . ALA A 1 120 ? 3.467 -3.905 -14.259 1.00 92.00 120 ALA A C 1
ATOM 1009 O O . ALA A 1 120 ? 3.743 -4.883 -14.949 1.00 92.00 120 ALA A O 1
ATOM 1010 N N . THR A 1 121 ? 4.207 -2.813 -14.223 1.00 92.38 121 THR A N 1
ATOM 1011 C CA . THR A 1 121 ? 5.508 -2.703 -14.865 1.00 92.38 121 THR A CA 1
ATOM 1012 C C . THR A 1 121 ? 6.410 -1.824 -14.013 1.00 92.38 121 THR A C 1
ATOM 1014 O O . THR A 1 121 ? 6.017 -1.340 -12.947 1.00 92.38 121 THR A O 1
ATOM 1017 N N . TYR A 1 122 ? 7.632 -1.620 -14.475 1.00 91.31 122 TYR A N 1
ATOM 1018 C CA . TYR A 1 122 ? 8.562 -0.715 -13.839 1.00 91.31 122 TYR A CA 1
ATOM 1019 C C . TYR A 1 122 ? 9.294 0.137 -14.862 1.00 91.31 122 TYR A C 1
ATOM 1021 O O . TYR A 1 122 ? 9.404 -0.224 -16.031 1.00 91.31 122 TYR A O 1
ATOM 1029 N N . THR A 1 123 ? 9.795 1.273 -14.398 1.00 89.62 123 THR A N 1
ATOM 1030 C CA . THR A 1 123 ? 10.674 2.149 -15.164 1.00 89.62 123 THR A CA 1
ATOM 1031 C C . THR A 1 123 ? 11.830 2.597 -14.283 1.00 89.62 123 THR A C 1
ATOM 1033 O O . THR A 1 123 ? 11.780 2.517 -13.050 1.00 89.62 123 THR A O 1
ATOM 1036 N N . THR A 1 124 ? 12.893 3.046 -14.924 1.00 87.25 124 THR A N 1
ATOM 1037 C CA . THR A 1 124 ? 14.147 3.430 -14.288 1.00 87.25 124 THR A CA 1
ATOM 1038 C C . THR A 1 124 ? 14.636 4.768 -14.834 1.00 87.25 124 THR A C 1
ATOM 1040 O O . THR A 1 124 ? 14.119 5.298 -15.824 1.00 87.25 124 THR A O 1
ATOM 1043 N N . LEU A 1 125 ? 15.645 5.342 -14.177 1.00 85.31 125 LEU A N 1
ATOM 1044 C CA . LEU A 1 125 ? 16.229 6.616 -14.599 1.00 85.31 125 LEU A CA 1
ATOM 1045 C C . LEU A 1 125 ? 16.894 6.527 -15.987 1.00 85.31 125 LEU A C 1
ATOM 1047 O O . LEU A 1 125 ? 16.774 7.464 -16.769 1.00 85.31 125 LEU A O 1
ATOM 1051 N N . ASP A 1 126 ? 17.532 5.403 -16.326 1.00 84.44 126 ASP A N 1
ATOM 1052 C CA . ASP A 1 126 ? 18.115 5.138 -17.654 1.00 84.44 126 ASP A CA 1
ATOM 1053 C C . ASP A 1 126 ? 17.060 5.100 -18.769 1.00 84.44 126 ASP A C 1
ATOM 1055 O O . ASP A 1 126 ? 17.345 5.442 -19.914 1.00 84.44 126 ASP A O 1
ATOM 1059 N N . GLN A 1 127 ? 15.809 4.789 -18.424 1.00 82.75 127 GLN A N 1
ATOM 1060 C CA . GLN A 1 127 ? 14.669 4.859 -19.339 1.00 82.75 127 GLN A CA 1
ATOM 1061 C C . GLN A 1 127 ? 14.013 6.248 -19.369 1.00 82.75 127 GLN A C 1
ATOM 1063 O O . GLN A 1 127 ? 12.970 6.422 -20.002 1.00 82.75 127 GLN A O 1
ATOM 1068 N N . ALA A 1 128 ? 14.588 7.241 -18.681 1.00 85.19 128 ALA A N 1
ATOM 1069 C CA . ALA A 1 128 ? 14.011 8.571 -18.484 1.00 85.19 128 ALA A CA 1
ATOM 1070 C C . ALA A 1 128 ? 12.566 8.520 -17.952 1.00 85.19 128 ALA A C 1
ATOM 1072 O O . ALA A 1 128 ? 11.730 9.340 -18.335 1.00 85.19 128 ALA A O 1
ATOM 1073 N N . PHE A 1 129 ? 12.264 7.523 -17.111 1.00 84.44 129 PHE A N 1
ATOM 1074 C CA . PHE A 1 129 ? 10.926 7.257 -16.572 1.00 84.44 129 PHE A CA 1
ATOM 1075 C C . PHE A 1 129 ? 9.837 7.026 -17.634 1.00 84.44 129 PHE A C 1
ATOM 1077 O O . PHE A 1 129 ? 8.645 7.175 -17.355 1.00 84.44 129 PHE A O 1
ATOM 1084 N N . LYS A 1 130 ? 10.221 6.672 -18.866 1.00 82.25 130 LYS A N 1
ATOM 1085 C CA . LYS A 1 130 ? 9.269 6.374 -19.936 1.00 82.25 130 LYS A CA 1
ATOM 1086 C C . LYS A 1 130 ? 8.641 5.004 -19.702 1.00 82.25 130 LYS A C 1
ATOM 1088 O O . LYS A 1 130 ? 9.332 4.027 -19.415 1.00 82.25 130 LYS A O 1
ATOM 1093 N N . LEU A 1 131 ? 7.323 4.938 -19.864 1.00 82.81 131 LEU A N 1
ATOM 1094 C CA . LEU A 1 131 ? 6.576 3.684 -19.873 1.00 82.81 131 LEU A CA 1
ATOM 1095 C C . LEU A 1 131 ? 6.519 3.119 -21.287 1.00 82.81 131 LEU A C 1
ATOM 1097 O O . LEU A 1 131 ? 6.479 3.874 -22.260 1.00 82.81 131 LEU A O 1
ATOM 1101 N N . ASN A 1 132 ? 6.478 1.791 -21.395 1.00 78.38 132 ASN A N 1
ATOM 1102 C CA . ASN A 1 132 ? 6.172 1.137 -22.660 1.00 78.38 132 ASN A CA 1
ATOM 1103 C C . ASN A 1 132 ? 4.768 1.587 -23.118 1.00 78.38 132 ASN A C 1
ATOM 1105 O O . ASN A 1 132 ? 3.818 1.372 -22.367 1.00 78.38 132 ASN A O 1
ATOM 1109 N N . PRO A 1 133 ? 4.598 2.175 -24.316 1.00 78.56 133 PRO A N 1
ATOM 1110 C CA . PRO A 1 133 ? 3.272 2.513 -24.834 1.00 78.56 133 PRO A CA 1
ATOM 1111 C C . PRO A 1 133 ? 2.322 1.306 -24.884 1.00 78.56 133 PRO A C 1
ATOM 1113 O O . PRO A 1 133 ? 1.134 1.452 -24.614 1.00 78.56 133 PRO A O 1
ATOM 1116 N N . GLU A 1 134 ? 2.861 0.104 -25.117 1.00 79.12 134 GLU A N 1
ATOM 1117 C CA . GLU A 1 134 ? 2.100 -1.154 -25.157 1.00 79.12 134 GLU A CA 1
ATOM 1118 C C . GLU A 1 134 ? 1.568 -1.577 -23.781 1.00 79.12 134 GLU A C 1
ATOM 1120 O O . GLU A 1 134 ? 0.809 -2.532 -23.679 1.00 79.12 134 GLU A O 1
ATOM 1125 N N . LEU A 1 135 ? 1.928 -0.882 -22.699 1.00 78.56 135 LEU A N 1
ATOM 1126 C CA . LEU A 1 135 ? 1.370 -1.125 -21.368 1.00 78.56 135 LEU A CA 1
ATOM 1127 C C . LEU A 1 135 ? -0.163 -1.039 -21.358 1.00 78.56 135 LEU A C 1
ATOM 1129 O O . LEU A 1 135 ? -0.830 -1.753 -20.600 1.00 78.56 135 LEU A O 1
ATOM 1133 N N . PHE A 1 136 ? -0.705 -0.189 -22.228 1.00 74.69 136 PHE A N 1
ATOM 1134 C CA . PHE A 1 136 ? -2.137 -0.007 -22.430 1.00 74.69 136 PHE A CA 1
ATOM 1135 C C . PHE A 1 136 ? -2.720 -0.967 -23.474 1.00 74.69 136 PHE A C 1
ATOM 1137 O O . PHE A 1 136 ? -3.926 -1.208 -23.468 1.00 74.69 136 PHE A O 1
ATOM 1144 N N . ASP A 1 137 ? -1.876 -1.572 -24.309 1.00 77.94 137 ASP A N 1
ATOM 1145 C CA . ASP A 1 137 ? -2.289 -2.522 -25.334 1.00 77.94 137 ASP A CA 1
ATOM 1146 C C . ASP A 1 137 ? -2.310 -3.951 -24.772 1.00 77.94 137 ASP A C 1
ATOM 1148 O O . ASP A 1 137 ? -1.508 -4.347 -23.927 1.00 77.94 137 ASP A O 1
ATOM 1152 N N . LEU A 1 138 ? -3.253 -4.781 -25.222 1.00 66.75 138 LEU A N 1
ATOM 1153 C CA . LEU A 1 138 ? -3.334 -6.183 -24.784 1.00 66.75 138 LEU A CA 1
ATOM 1154 C C . LEU A 1 138 ? -2.243 -7.083 -25.402 1.00 66.75 138 LEU A C 1
ATOM 1156 O O . LEU A 1 138 ? -2.188 -8.271 -25.085 1.00 66.75 138 LEU A O 1
ATOM 1160 N N . ALA A 1 139 ? -1.395 -6.539 -26.278 1.00 65.12 139 ALA A N 1
ATOM 1161 C CA . ALA A 1 139 ? -0.374 -7.292 -26.994 1.00 65.12 139 ALA A CA 1
ATOM 1162 C C . ALA A 1 139 ? 0.787 -7.723 -26.077 1.00 65.12 139 ALA A C 1
ATOM 1164 O O . ALA A 1 139 ? 1.137 -7.045 -25.112 1.00 65.12 139 ALA A O 1
ATOM 1165 N N . GLN A 1 140 ? 1.379 -8.883 -26.379 1.00 61.22 140 GLN A N 1
ATOM 1166 C CA . GLN A 1 140 ? 2.532 -9.407 -25.645 1.00 61.22 140 GLN A CA 1
ATOM 1167 C C . GLN A 1 140 ? 3.776 -8.545 -25.905 1.00 61.22 140 GLN A C 1
ATOM 1169 O O . GLN A 1 140 ? 4.005 -8.096 -27.026 1.00 61.22 140 GLN A O 1
ATOM 1174 N N . GLY A 1 141 ? 4.561 -8.309 -24.851 1.00 60.94 141 GLY A N 1
ATOM 1175 C CA . GLY A 1 141 ? 5.650 -7.332 -24.856 1.00 60.94 141 GLY A CA 1
ATOM 1176 C C . GLY A 1 141 ? 6.841 -7.693 -25.749 1.00 60.94 141 GLY A C 1
ATOM 1177 O O . GLY A 1 141 ? 7.134 -8.859 -26.011 1.00 60.94 141 GLY A O 1
ATOM 1178 N N . LYS A 1 142 ? 7.570 -6.657 -26.174 1.00 72.19 142 LYS A N 1
ATOM 1179 C CA . LYS A 1 142 ? 8.859 -6.772 -26.873 1.00 72.19 142 LYS A CA 1
ATOM 1180 C C . LYS A 1 142 ? 9.980 -7.255 -25.931 1.00 72.19 142 LYS A C 1
ATOM 1182 O O . LYS A 1 142 ? 10.006 -6.849 -24.771 1.00 72.19 142 LYS A O 1
ATOM 1187 N N . PRO A 1 143 ? 10.974 -8.018 -26.430 1.00 72.31 143 PRO A N 1
ATOM 1188 C CA . PRO A 1 143 ? 12.027 -8.637 -25.610 1.00 72.31 143 PRO A CA 1
ATOM 1189 C C . PRO A 1 143 ? 12.967 -7.657 -24.883 1.00 72.31 143 PRO A C 1
ATOM 1191 O O . PRO A 1 143 ? 13.644 -8.060 -23.946 1.00 72.31 143 PRO A O 1
ATOM 1194 N N . ASN A 1 144 ? 12.997 -6.378 -25.275 1.00 79.62 144 ASN A N 1
ATOM 1195 C CA . ASN A 1 144 ? 13.906 -5.369 -24.706 1.00 79.62 144 ASN A CA 1
ATOM 1196 C C . ASN A 1 144 ? 13.227 -4.400 -23.727 1.00 79.62 144 ASN A C 1
ATOM 1198 O O . ASN A 1 144 ? 13.814 -3.383 -23.364 1.00 79.62 144 ASN A O 1
ATOM 1202 N N . LEU A 1 145 ? 11.977 -4.661 -23.344 1.00 81.38 145 LEU A N 1
ATOM 1203 C CA . LEU A 1 145 ? 11.217 -3.784 -22.459 1.00 81.38 145 LEU A CA 1
ATOM 1204 C C . LEU A 1 145 ? 10.993 -4.459 -21.104 1.00 81.38 145 LEU A C 1
ATOM 1206 O O . LEU A 1 145 ? 10.951 -5.691 -21.037 1.00 81.38 145 LEU A O 1
ATOM 1210 N N . PRO A 1 146 ? 10.849 -3.676 -20.017 1.00 85.81 146 PRO A N 1
ATOM 1211 C CA . PRO A 1 146 ? 10.437 -4.215 -18.732 1.00 85.81 146 PRO A CA 1
ATOM 1212 C C . PRO A 1 146 ? 9.203 -5.113 -18.888 1.00 85.81 146 PRO A C 1
ATOM 1214 O O . PRO A 1 146 ? 8.272 -4.747 -19.617 1.00 85.81 146 PRO A O 1
ATOM 1217 N N . PRO A 1 147 ? 9.167 -6.279 -18.221 1.00 89.50 147 PRO A N 1
ATOM 1218 C CA . PRO A 1 147 ? 8.024 -7.169 -18.301 1.00 89.50 147 PRO A CA 1
ATOM 1219 C C . PRO A 1 147 ? 6.752 -6.461 -17.827 1.00 89.50 147 PRO A C 1
ATOM 1221 O O . PRO A 1 147 ? 6.762 -5.651 -16.893 1.00 89.50 147 PRO A O 1
ATOM 1224 N N . ILE A 1 148 ? 5.643 -6.801 -18.478 1.00 91.00 148 ILE A N 1
ATOM 1225 C CA . ILE A 1 148 ? 4.304 -6.407 -18.054 1.00 91.00 148 ILE A CA 1
ATOM 1226 C C . ILE A 1 148 ? 3.702 -7.607 -17.334 1.00 91.00 148 ILE A C 1
ATOM 1228 O O . ILE A 1 148 ? 3.432 -8.647 -17.935 1.00 91.00 148 ILE A O 1
ATOM 1232 N N . PHE A 1 149 ? 3.498 -7.471 -16.031 1.00 92.69 149 PHE A N 1
ATOM 1233 C CA . PHE A 1 149 ? 2.830 -8.482 -15.226 1.00 92.69 149 PHE A CA 1
ATOM 1234 C C . PHE A 1 149 ? 1.329 -8.284 -15.331 1.00 92.69 149 PHE A C 1
ATOM 1236 O O . PHE A 1 149 ? 0.830 -7.207 -15.025 1.00 92.69 149 PHE A O 1
ATOM 1243 N N . HIS A 1 150 ? 0.615 -9.329 -15.736 1.00 93.44 150 HIS A N 1
ATOM 1244 C CA . HIS A 1 150 ? -0.839 -9.338 -15.778 1.00 93.44 150 HIS A CA 1
ATOM 1245 C C . HIS A 1 150 ? -1.366 -10.205 -14.629 1.00 93.44 150 HIS A C 1
ATOM 1247 O O . HIS A 1 150 ? -1.275 -11.435 -14.671 1.00 93.44 150 HIS A O 1
ATOM 1253 N N . VAL A 1 151 ? -1.856 -9.553 -13.576 1.00 94.19 151 VAL A N 1
ATOM 1254 C CA . VAL A 1 151 ? -2.401 -10.201 -12.380 1.00 94.19 151 VAL A C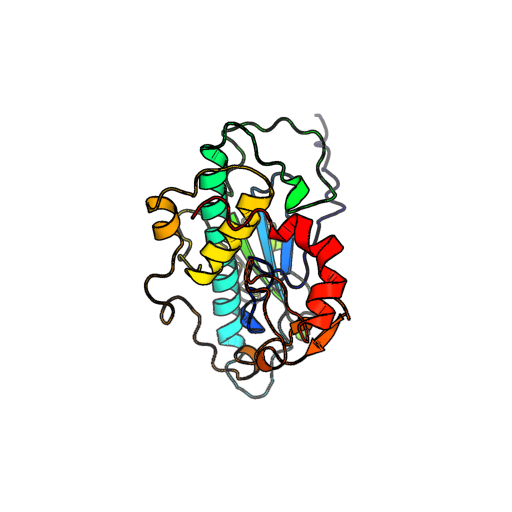A 1
ATOM 1255 C C . VAL A 1 151 ? -3.922 -10.150 -12.424 1.00 94.19 151 VAL A C 1
ATOM 1257 O O . VAL A 1 151 ? -4.498 -9.083 -12.610 1.00 94.19 151 VAL A O 1
ATOM 1260 N N . THR A 1 152 ? -4.573 -11.290 -12.247 1.00 93.31 152 THR A N 1
ATOM 1261 C CA . THR A 1 152 ? -6.031 -11.460 -12.262 1.00 93.31 152 THR A CA 1
ATOM 1262 C C . THR A 1 152 ? -6.487 -12.110 -10.958 1.00 93.31 152 THR A C 1
ATOM 1264 O O . THR A 1 152 ? -5.668 -12.585 -10.169 1.00 93.31 152 THR A O 1
ATOM 1267 N N . ALA A 1 153 ? -7.800 -12.157 -10.720 1.00 90.88 153 ALA A N 1
ATOM 1268 C CA . ALA A 1 153 ? -8.358 -12.834 -9.548 1.00 90.88 153 ALA A CA 1
ATOM 1269 C C . ALA A 1 153 ? -8.032 -14.342 -9.511 1.00 90.88 153 ALA A C 1
ATOM 1271 O O . ALA A 1 153 ? -8.038 -14.934 -8.436 1.00 90.88 153 ALA A O 1
ATOM 1272 N N . ASP A 1 154 ? -7.708 -14.940 -10.659 1.00 91.88 154 ASP A N 1
ATOM 1273 C CA . ASP A 1 154 ? -7.448 -16.377 -10.783 1.00 91.88 154 ASP A CA 1
ATOM 1274 C C . ASP A 1 154 ? -5.959 -16.736 -10.690 1.00 91.88 154 ASP A C 1
ATOM 1276 O O . ASP A 1 154 ? -5.619 -17.901 -10.502 1.00 91.88 154 ASP A O 1
ATOM 1280 N N . ASN A 1 155 ? -5.057 -15.758 -10.843 1.00 94.75 155 ASN A N 1
ATOM 1281 C CA . ASN A 1 155 ? -3.615 -16.015 -10.905 1.00 94.75 155 ASN A CA 1
ATOM 1282 C C . ASN A 1 155 ? -2.785 -15.244 -9.870 1.00 94.75 155 ASN A C 1
ATOM 1284 O O . ASN A 1 155 ? -1.554 -15.323 -9.916 1.00 94.75 155 ASN A O 1
ATOM 1288 N N . PHE A 1 156 ? -3.418 -14.454 -8.999 1.00 94.81 156 PHE A N 1
ATOM 1289 C CA . PHE A 1 156 ? -2.685 -13.694 -7.994 1.00 94.81 156 PHE A CA 1
ATOM 1290 C C . PHE A 1 156 ? -2.166 -14.602 -6.881 1.00 94.81 156 PHE A C 1
ATOM 1292 O O . PHE A 1 156 ? -2.778 -15.610 -6.527 1.00 94.81 156 PHE A O 1
ATOM 1299 N N . ILE A 1 157 ? -1.037 -14.209 -6.301 1.00 94.62 157 ILE A N 1
ATOM 1300 C CA . ILE A 1 157 ? -0.483 -14.863 -5.116 1.00 94.62 157 ILE A CA 1
ATOM 1301 C C . ILE A 1 157 ? -0.971 -14.103 -3.870 1.00 94.62 157 ILE A C 1
ATOM 1303 O O . ILE A 1 157 ? -0.713 -12.899 -3.752 1.00 94.62 157 ILE A O 1
ATOM 1307 N N . PRO A 1 158 ? -1.653 -14.760 -2.914 1.00 94.94 158 PRO A N 1
ATOM 1308 C CA . PRO A 1 158 ? -2.047 -14.136 -1.653 1.00 94.94 158 PRO A CA 1
ATOM 1309 C C . PRO A 1 158 ? -0.832 -13.542 -0.942 1.00 94.94 158 PRO A C 1
ATOM 1311 O O . PRO A 1 158 ? 0.154 -14.240 -0.706 1.00 94.94 158 PRO A O 1
ATOM 1314 N N . THR A 1 159 ? -0.874 -12.240 -0.649 1.00 93.94 159 THR A N 1
ATOM 1315 C CA . THR A 1 159 ? 0.316 -11.481 -0.205 1.00 93.94 159 THR A CA 1
ATOM 1316 C C . THR A 1 159 ? 0.086 -10.562 1.000 1.00 93.94 159 THR A C 1
ATOM 1318 O O . THR A 1 159 ? 1.013 -9.869 1.443 1.00 93.94 159 THR A O 1
ATOM 1321 N N . LEU A 1 160 ? -1.121 -10.555 1.577 1.00 93.75 160 LEU A N 1
ATOM 1322 C CA . LEU A 1 160 ? -1.433 -9.738 2.752 1.00 93.75 160 LEU A CA 1
ATOM 1323 C C . LEU A 1 160 ? -1.050 -10.450 4.051 1.00 93.75 160 LEU A C 1
ATOM 1325 O O . LEU A 1 160 ? -1.207 -11.658 4.210 1.00 93.75 160 LEU A O 1
ATOM 1329 N N . LEU A 1 161 ? -0.534 -9.680 5.007 1.00 92.50 161 LEU A N 1
ATOM 1330 C CA . LEU A 1 161 ? -0.231 -10.154 6.355 1.00 92.50 161 LEU A CA 1
ATOM 1331 C C . LEU A 1 161 ? -1.444 -9.967 7.265 1.00 92.50 161 LEU A C 1
ATOM 1333 O O . LEU A 1 161 ? -2.196 -9.006 7.115 1.00 92.50 161 LEU A O 1
ATOM 1337 N N . ASP A 1 162 ? -1.545 -10.777 8.316 1.00 91.62 162 ASP A N 1
ATOM 1338 C CA . ASP A 1 162 ? -2.630 -10.635 9.293 1.00 91.62 162 ASP A CA 1
ATOM 1339 C C . ASP A 1 162 ? -2.666 -9.232 9.933 1.00 91.62 162 ASP A C 1
ATOM 1341 O O . ASP A 1 162 ? -3.710 -8.585 9.989 1.00 91.62 162 ASP A O 1
ATOM 1345 N N . SER A 1 163 ? -1.494 -8.682 10.276 1.00 89.44 163 SER A N 1
ATOM 1346 C CA . SER A 1 163 ? -1.377 -7.311 10.803 1.00 89.44 163 SER A CA 1
ATOM 1347 C C . SER A 1 163 ? -1.784 -6.213 9.812 1.00 89.44 163 SER A C 1
ATOM 1349 O O . SER A 1 163 ? -1.950 -5.060 10.203 1.00 89.44 163 SER A O 1
ATOM 1351 N N . GLU A 1 164 ? -1.852 -6.525 8.520 1.00 91.44 164 GLU A N 1
ATOM 1352 C CA . GLU A 1 164 ? -2.292 -5.590 7.481 1.00 91.44 164 GLU A CA 1
ATOM 1353 C C . GLU A 1 164 ? -3.792 -5.700 7.289 1.00 91.44 164 GLU A C 1
ATOM 1355 O O . GLU A 1 164 ? -4.458 -4.674 7.243 1.00 91.44 164 GLU A O 1
ATOM 1360 N N . LEU A 1 165 ? -4.324 -6.920 7.294 1.00 90.81 165 LEU A N 1
ATOM 1361 C CA . LEU A 1 165 ? -5.759 -7.165 7.299 1.00 90.81 165 LEU A CA 1
ATOM 1362 C C . LEU A 1 165 ? -6.423 -6.570 8.549 1.00 90.81 165 LEU A C 1
ATOM 1364 O O . LEU A 1 165 ? -7.439 -5.908 8.417 1.00 90.81 165 LEU A O 1
ATOM 1368 N N . GLU A 1 166 ? -5.816 -6.680 9.740 1.00 87.62 166 GLU A N 1
ATOM 1369 C CA . GLU A 1 166 ? -6.287 -5.971 10.950 1.00 87.62 166 GLU A CA 1
ATOM 1370 C C . GLU A 1 166 ? -6.377 -4.453 10.713 1.00 87.62 166 GLU A C 1
ATOM 1372 O O . GLU A 1 166 ? -7.345 -3.803 11.094 1.00 87.62 166 GLU A O 1
ATOM 1377 N N . LYS A 1 167 ? -5.379 -3.859 10.051 1.00 87.38 167 LYS A N 1
ATOM 1378 C CA . LYS A 1 167 ? -5.392 -2.423 9.743 1.00 87.38 167 LYS A CA 1
ATOM 1379 C C . LYS A 1 167 ? -6.440 -2.062 8.694 1.00 87.38 167 LYS A C 1
ATOM 1381 O O . LYS A 1 167 ? -7.044 -1.002 8.821 1.00 87.38 167 LYS A O 1
ATOM 1386 N N . ILE A 1 168 ? -6.632 -2.902 7.678 1.00 87.94 168 ILE A N 1
ATOM 1387 C CA . ILE A 1 168 ? -7.668 -2.717 6.657 1.00 87.94 168 ILE A CA 1
ATOM 1388 C C . ILE A 1 168 ? -9.045 -2.780 7.321 1.00 87.94 168 ILE A C 1
ATOM 1390 O O . ILE A 1 168 ? -9.816 -1.841 7.157 1.00 87.94 168 ILE A O 1
ATOM 1394 N N . ASP A 1 169 ? -9.305 -3.793 8.153 1.00 84.81 169 ASP A N 1
ATOM 1395 C CA . ASP A 1 169 ? -10.537 -3.925 8.945 1.00 84.81 169 ASP A CA 1
ATOM 1396 C C . ASP A 1 169 ? -10.791 -2.654 9.760 1.00 84.81 169 ASP A C 1
ATOM 1398 O O . ASP A 1 169 ? -11.872 -2.066 9.712 1.00 84.81 169 ASP A O 1
ATOM 1402 N N . ASN A 1 170 ? -9.752 -2.165 10.443 1.00 82.69 170 ASN A N 1
ATOM 1403 C CA . ASN A 1 170 ? -9.817 -0.947 11.244 1.00 82.69 170 ASN A CA 1
ATOM 1404 C C . ASN A 1 170 ? -10.115 0.310 10.418 1.00 82.69 170 ASN A C 1
ATOM 1406 O O . ASN A 1 170 ? -10.643 1.266 10.980 1.00 82.69 170 ASN A O 1
ATOM 1410 N N . VAL A 1 171 ? -9.747 0.353 9.133 1.00 83.50 171 VAL A N 1
ATOM 1411 C CA . VAL A 1 171 ? -10.069 1.457 8.212 1.00 83.50 171 VAL A CA 1
ATOM 1412 C C . VAL A 1 171 ? -11.485 1.303 7.650 1.00 83.50 171 VAL A C 1
ATOM 1414 O O . VAL A 1 171 ? -12.242 2.271 7.632 1.00 83.50 171 VAL A O 1
ATOM 1417 N N . VAL A 1 172 ? -11.883 0.093 7.257 1.00 81.00 172 VAL A N 1
ATOM 1418 C CA . VAL A 1 172 ? -13.225 -0.199 6.728 1.00 81.00 172 VAL A CA 1
ATOM 1419 C C . VAL A 1 172 ? -14.302 0.056 7.788 1.00 81.00 172 VAL A C 1
ATOM 1421 O O . VAL A 1 172 ? -15.319 0.693 7.500 1.00 81.00 172 VAL A O 1
ATOM 1424 N N . ALA A 1 173 ? -14.044 -0.324 9.042 1.00 77.50 173 ALA A N 1
ATOM 1425 C CA . ALA A 1 173 ? -14.930 -0.060 10.176 1.00 77.50 173 ALA A CA 1
ATOM 1426 C C . ALA A 1 173 ? -15.141 1.444 10.456 1.00 77.50 173 ALA A C 1
ATOM 1428 O O . ALA A 1 173 ? -16.096 1.815 11.138 1.00 77.50 173 ALA A O 1
ATOM 1429 N N . GLN A 1 174 ? -14.290 2.341 9.928 1.00 74.25 174 GLN A N 1
ATOM 1430 C CA . GLN A 1 174 ? -14.452 3.793 10.113 1.00 74.25 174 GLN A CA 1
ATOM 1431 C C . GLN A 1 174 ? -15.623 4.382 9.344 1.00 74.25 174 GLN A C 1
ATOM 1433 O O . GLN A 1 174 ? -16.178 5.386 9.785 1.00 74.25 174 GLN A O 1
ATOM 1438 N N . GLY A 1 175 ? -16.016 3.758 8.235 1.00 64.75 175 GLY A N 1
ATOM 1439 C CA . GLY A 1 175 ? -17.113 4.247 7.411 1.00 64.75 175 GLY A CA 1
ATOM 1440 C C . GLY A 1 175 ? -18.484 3.718 7.823 1.00 64.75 175 GLY A C 1
ATOM 1441 O O . GLY A 1 175 ? -19.486 4.359 7.517 1.00 64.75 175 GLY A O 1
ATOM 1442 N N . MET A 1 176 ? -18.566 2.545 8.467 1.00 61.78 176 MET A N 1
ATOM 1443 C CA . MET A 1 176 ? -19.836 1.833 8.660 1.00 61.78 176 MET A CA 1
ATOM 1444 C C . MET A 1 176 ? -19.806 0.909 9.892 1.00 61.78 176 MET A C 1
ATOM 1446 O O . MET A 1 176 ? -18.806 0.247 10.154 1.00 61.78 176 MET A O 1
ATOM 1450 N N . ARG A 1 177 ? -20.935 0.791 10.614 1.00 59.81 177 ARG A N 1
ATOM 1451 C CA . ARG A 1 177 ? -21.169 -0.303 11.581 1.00 59.81 177 ARG A CA 1
ATOM 1452 C C . ARG A 1 177 ? -21.358 -1.607 10.800 1.00 59.81 177 ARG A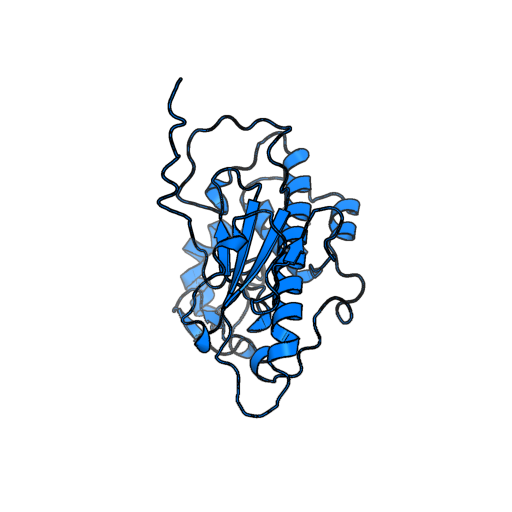 C 1
ATOM 1454 O O . ARG A 1 177 ? -22.487 -1.963 10.473 1.00 59.81 177 ARG A O 1
ATOM 1461 N N . LYS A 1 178 ? -20.266 -2.269 10.426 1.00 61.31 178 LYS A N 1
ATOM 1462 C CA . LYS A 1 178 ? -20.297 -3.509 9.640 1.00 61.31 178 LYS A CA 1
ATOM 1463 C C . LYS A 1 178 ? -19.796 -4.701 10.443 1.00 61.31 178 LYS A C 1
ATOM 1465 O O . LYS A 1 178 ? -18.944 -4.563 11.318 1.00 61.31 178 LYS A O 1
ATOM 1470 N N . LYS A 1 179 ? -20.363 -5.866 10.124 1.00 63.50 179 LYS A N 1
ATOM 1471 C CA . LYS A 1 179 ? -19.794 -7.161 10.499 1.00 63.50 179 LYS A CA 1
ATOM 1472 C C . LYS A 1 179 ? -18.498 -7.350 9.710 1.00 63.50 179 LYS A C 1
ATOM 1474 O O . LYS A 1 179 ? -18.427 -6.932 8.561 1.00 63.50 179 LYS A O 1
ATOM 1479 N N . ARG A 1 180 ? -17.496 -7.936 10.358 1.00 66.00 180 ARG A N 1
ATOM 1480 C CA . ARG A 1 180 ? -16.209 -8.298 9.757 1.00 66.00 180 ARG A CA 1
ATOM 1481 C C . ARG A 1 180 ? -16.421 -9.295 8.611 1.00 66.00 180 ARG A C 1
ATOM 1483 O O . ARG A 1 180 ? -17.338 -10.109 8.719 1.00 66.00 180 ARG A O 1
ATOM 1490 N N . ALA A 1 181 ? -15.568 -9.268 7.585 1.00 66.81 181 ALA A N 1
ATOM 1491 C CA . ALA A 1 181 ? -15.524 -10.300 6.554 1.00 66.81 181 ALA A CA 1
ATOM 1492 C C . ALA A 1 181 ? -15.544 -11.700 7.169 1.00 66.81 181 ALA A C 1
ATOM 1494 O O . ALA A 1 181 ? -14.878 -11.966 8.177 1.00 66.81 181 ALA A O 1
ATOM 1495 N N . GLU A 1 182 ? -16.273 -12.599 6.510 1.00 74.56 182 GLU A N 1
ATOM 1496 C CA . GLU A 1 182 ? -16.245 -14.020 6.816 1.00 74.56 182 GLU A CA 1
ATOM 1497 C C . GLU A 1 182 ? -14.795 -14.538 6.782 1.00 74.56 182 GLU A C 1
ATOM 1499 O O . GLU A 1 182 ? -14.027 -14.162 5.883 1.00 74.56 182 GLU A O 1
ATOM 1504 N N . PRO A 1 183 ? -14.414 -15.432 7.715 1.00 79.81 183 PRO A N 1
ATOM 1505 C CA . PRO A 1 183 ? -13.067 -16.003 7.786 1.00 79.81 183 PRO A CA 1
ATOM 1506 C C . PRO A 1 183 ? -12.557 -16.527 6.435 1.00 79.81 183 PRO A C 1
ATOM 1508 O O . PRO A 1 183 ? -11.410 -16.281 6.067 1.00 79.81 183 PRO A O 1
ATOM 1511 N N . SER A 1 184 ? -13.450 -17.123 5.635 1.00 84.00 184 SER A N 1
ATOM 1512 C CA . SER A 1 184 ? -13.124 -17.699 4.325 1.00 84.00 184 SER A CA 1
ATOM 1513 C C . SER A 1 184 ? -12.507 -16.711 3.326 1.00 84.00 184 SER A C 1
ATOM 1515 O O . SER A 1 184 ? -11.685 -17.108 2.502 1.00 84.00 184 SER A O 1
ATOM 1517 N N . THR A 1 185 ? -12.858 -15.424 3.388 1.00 85.94 185 THR A N 1
ATOM 1518 C CA . THR A 1 185 ? -12.271 -14.398 2.512 1.00 85.94 185 THR A CA 1
ATOM 1519 C C . THR A 1 185 ? -10.896 -13.985 3.003 1.00 85.94 185 THR A C 1
ATOM 1521 O O . THR A 1 185 ? -9.983 -13.804 2.195 1.00 85.94 185 THR A O 1
ATOM 1524 N N . ARG A 1 186 ? -10.735 -13.850 4.324 1.00 90.00 186 ARG A N 1
ATOM 1525 C CA . ARG A 1 186 ? -9.453 -13.510 4.945 1.00 90.00 186 ARG A CA 1
ATOM 1526 C C . ARG A 1 186 ? -8.403 -14.560 4.588 1.00 90.00 186 ARG A C 1
ATOM 1528 O O . ARG A 1 186 ? -7.317 -14.200 4.143 1.00 90.00 186 ARG A O 1
ATOM 1535 N N . ASP A 1 187 ? -8.774 -15.832 4.678 1.00 90.19 187 ASP A N 1
ATOM 1536 C CA . ASP A 1 187 ? -7.887 -16.963 4.402 1.00 90.19 187 ASP A CA 1
ATOM 1537 C C . ASP A 1 187 ? -7.425 -17.018 2.936 1.00 90.19 187 ASP A C 1
ATOM 1539 O O . ASP A 1 187 ? -6.311 -17.451 2.659 1.00 90.19 187 ASP A O 1
ATOM 1543 N N . ARG A 1 188 ? -8.234 -16.517 1.988 1.00 90.00 188 ARG A N 1
ATOM 1544 C CA . ARG A 1 188 ? -7.881 -16.478 0.554 1.00 90.00 188 ARG A CA 1
ATOM 1545 C C . ARG A 1 188 ? -6.805 -15.459 0.202 1.00 90.00 188 ARG A C 1
ATOM 1547 O O . ARG A 1 188 ? -6.163 -15.605 -0.829 1.00 90.00 188 ARG A O 1
ATOM 1554 N N . VAL A 1 189 ? -6.648 -14.402 0.994 1.00 91.31 189 VAL A N 1
ATOM 1555 C CA . VAL A 1 189 ? -5.710 -13.298 0.704 1.00 91.31 189 VAL A CA 1
ATOM 1556 C C . VAL A 1 189 ? -4.536 -13.251 1.681 1.00 91.31 189 VAL A C 1
ATOM 1558 O O . VAL A 1 189 ? -3.557 -12.534 1.448 1.00 91.31 189 VAL A O 1
ATOM 1561 N N . LEU A 1 190 ? -4.638 -14.007 2.776 1.00 92.31 190 LEU A N 1
ATOM 1562 C CA . LEU A 1 190 ? -3.617 -14.121 3.799 1.00 92.31 190 LEU A CA 1
ATOM 1563 C C . LEU A 1 190 ? -2.453 -14.978 3.291 1.00 92.31 190 LEU A C 1
ATOM 1565 O O . LEU A 1 190 ? -2.628 -16.100 2.822 1.00 92.31 190 LEU A O 1
ATOM 1569 N N . ILE A 1 191 ? -1.233 -14.474 3.461 1.00 88.31 191 ILE A N 1
ATOM 1570 C CA . ILE A 1 191 ? -0.046 -15.319 3.359 1.00 88.31 191 ILE A CA 1
ATOM 1571 C C . ILE A 1 191 ? -0.047 -16.328 4.514 1.00 88.31 191 ILE A C 1
ATOM 1573 O O . ILE A 1 191 ? 0.054 -15.937 5.679 1.00 88.31 191 ILE A O 1
ATOM 1577 N N . VAL A 1 192 ? -0.025 -17.621 4.180 1.00 83.00 192 VAL A N 1
ATOM 1578 C CA . VAL A 1 192 ? 0.161 -18.708 5.157 1.00 83.00 192 VAL A CA 1
ATOM 1579 C C . VAL A 1 192 ? 1.566 -18.660 5.773 1.00 83.00 192 VAL A C 1
ATOM 1581 O O . VAL A 1 192 ? 1.716 -18.765 6.989 1.00 83.00 192 VAL A O 1
ATOM 1584 N N . ASN A 1 193 ? 2.605 -18.425 4.959 1.00 85.12 193 ASN A N 1
ATOM 1585 C CA . ASN A 1 193 ? 3.991 -18.301 5.420 1.00 85.12 193 ASN A CA 1
ATOM 1586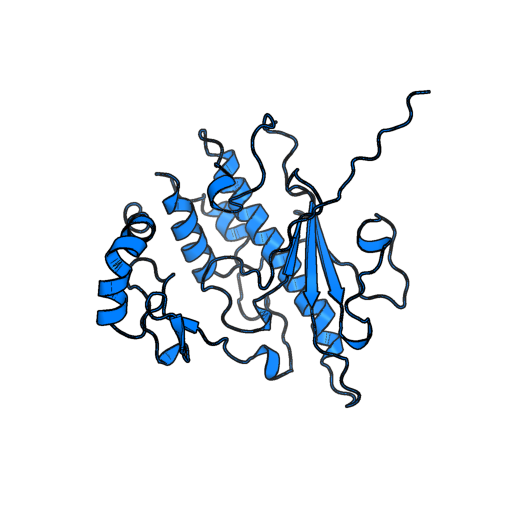 C C . ASN A 1 193 ? 4.638 -16.963 5.002 1.00 85.12 193 ASN A C 1
ATOM 1588 O O . ASN A 1 193 ? 5.057 -16.806 3.849 1.00 85.12 193 ASN A O 1
ATOM 1592 N N . PRO A 1 194 ? 4.798 -15.990 5.927 1.00 83.31 194 PRO A N 1
ATOM 1593 C CA . PRO A 1 194 ? 5.370 -14.669 5.636 1.00 83.31 194 PRO A CA 1
ATOM 1594 C C . PRO A 1 194 ? 6.761 -14.681 4.997 1.00 83.31 194 PRO A C 1
ATOM 1596 O O . PRO A 1 194 ? 7.181 -13.654 4.457 1.00 83.31 194 PRO A O 1
ATOM 1599 N N . LYS A 1 195 ? 7.494 -15.797 5.114 1.00 84.06 195 LYS A N 1
ATOM 1600 C CA . LYS A 1 195 ? 8.821 -15.972 4.516 1.00 84.06 195 LYS A CA 1
ATOM 1601 C C . LYS A 1 195 ? 8.760 -16.371 3.043 1.00 84.06 195 LYS A C 1
ATOM 1603 O O . LYS A 1 195 ? 9.674 -16.012 2.314 1.00 84.06 195 LYS A O 1
ATOM 1608 N N . GLU A 1 196 ? 7.711 -17.070 2.621 1.00 84.06 196 GLU A N 1
ATOM 1609 C CA . GLU A 1 196 ? 7.564 -17.572 1.248 1.00 84.06 196 GLU A CA 1
ATOM 1610 C C . GLU A 1 196 ? 6.914 -16.537 0.332 1.00 84.06 196 GLU A C 1
ATOM 1612 O O . GLU A 1 196 ? 7.335 -16.367 -0.805 1.00 84.06 196 GLU A O 1
ATOM 1617 N N . GLY A 1 197 ? 5.936 -15.779 0.836 1.00 83.31 197 GLY A N 1
ATOM 1618 C CA . GLY A 1 197 ? 5.200 -14.823 0.003 1.00 83.31 197 GLY A CA 1
ATOM 1619 C C . GLY A 1 197 ? 5.916 -13.491 -0.252 1.00 83.31 197 GLY A C 1
ATOM 1620 O O . GLY A 1 197 ? 5.387 -12.647 -0.968 1.00 83.31 197 GLY A O 1
ATOM 1621 N N . LYS A 1 198 ? 7.095 -13.253 0.342 1.00 89.06 198 LYS A N 1
ATOM 1622 C CA . LYS A 1 198 ? 7.857 -12.009 0.134 1.00 89.06 198 LYS A CA 1
ATOM 1623 C C . LYS A 1 198 ? 9.078 -12.271 -0.737 1.00 89.06 198 LYS A C 1
ATOM 1625 O O . LYS A 1 198 ? 9.873 -13.135 -0.373 1.00 89.06 198 LYS A O 1
ATOM 1630 N N . PRO A 1 199 ? 9.312 -11.471 -1.792 1.00 90.06 199 PRO A N 1
ATOM 1631 C CA . PRO A 1 199 ? 10.501 -11.626 -2.612 1.00 90.06 199 PRO A CA 1
ATOM 1632 C C . PRO A 1 199 ? 11.757 -11.461 -1.749 1.00 90.06 199 PRO A C 1
ATOM 1634 O O . PRO A 1 199 ? 11.897 -10.499 -0.972 1.00 90.06 199 PRO A O 1
ATOM 1637 N N . ASN A 1 200 ? 12.664 -12.431 -1.864 1.00 88.56 200 ASN A N 1
ATOM 1638 C CA . ASN A 1 200 ? 13.960 -12.381 -1.206 1.00 88.56 200 ASN A CA 1
ATOM 1639 C C . ASN A 1 200 ? 14.891 -11.450 -1.981 1.00 88.56 200 ASN A C 1
ATOM 1641 O O . ASN A 1 200 ? 15.704 -11.881 -2.787 1.00 88.56 200 ASN A O 1
ATOM 1645 N N . VAL A 1 201 ? 14.738 -10.159 -1.722 1.00 86.62 201 VAL A N 1
ATOM 1646 C CA . VAL A 1 201 ? 15.594 -9.127 -2.299 1.00 86.62 201 VAL A CA 1
ATOM 1647 C C . VAL A 1 201 ? 16.931 -9.073 -1.572 1.00 86.62 201 VAL A C 1
ATOM 1649 O O . VAL A 1 201 ? 16.989 -8.976 -0.337 1.00 86.62 201 VAL A O 1
ATOM 1652 N N . ASN A 1 202 ? 18.023 -9.122 -2.326 1.00 80.62 202 ASN A N 1
ATOM 1653 C CA . ASN A 1 202 ? 19.363 -9.178 -1.742 1.00 80.62 202 ASN A CA 1
ATOM 1654 C C . ASN A 1 202 ? 19.836 -7.801 -1.271 1.00 80.62 202 ASN A C 1
ATOM 1656 O O . ASN A 1 202 ? 20.453 -7.700 -0.203 1.00 80.62 202 ASN A O 1
ATOM 1660 N N . SER A 1 203 ? 19.465 -6.744 -2.000 1.00 82.81 203 SER A N 1
ATOM 1661 C CA . SER A 1 203 ? 19.913 -5.376 -1.726 1.00 82.81 203 SER A CA 1
ATOM 1662 C C . SER A 1 203 ? 19.489 -4.874 -0.338 1.00 82.81 203 SER A C 1
ATOM 1664 O O . SER A 1 203 ? 18.341 -5.008 0.099 1.00 82.81 203 SER A O 1
ATOM 1666 N N . THR A 1 204 ? 20.448 -4.268 0.364 1.00 83.12 204 THR A N 1
ATOM 1667 C CA . THR A 1 204 ? 20.261 -3.637 1.678 1.00 83.12 204 THR A CA 1
ATOM 1668 C C . THR A 1 204 ? 19.287 -2.464 1.613 1.00 83.12 204 THR A C 1
ATOM 1670 O O . THR A 1 204 ? 18.539 -2.251 2.566 1.00 83.12 204 THR A O 1
ATOM 1673 N N . VAL A 1 205 ? 19.216 -1.772 0.470 1.00 83.44 205 VAL A N 1
ATOM 1674 C CA . VAL A 1 205 ? 18.297 -0.647 0.233 1.00 83.44 205 VAL A CA 1
ATOM 1675 C C . VAL A 1 205 ? 16.850 -1.079 0.468 1.00 83.44 205 VAL A C 1
ATOM 1677 O O . VAL A 1 205 ? 16.131 -0.447 1.237 1.00 83.44 205 VAL A O 1
ATOM 1680 N N . TRP A 1 206 ? 16.452 -2.237 -0.064 1.00 84.12 206 TRP A N 1
ATOM 1681 C CA . TRP A 1 206 ? 15.101 -2.786 0.104 1.00 84.12 206 TRP A CA 1
ATOM 1682 C C . TRP A 1 206 ? 14.804 -3.309 1.515 1.00 84.12 206 TRP A C 1
ATOM 1684 O O . TRP A 1 206 ? 13.651 -3.593 1.859 1.00 84.12 206 TRP A O 1
ATOM 1694 N N . LYS A 1 207 ? 15.842 -3.487 2.338 1.00 84.44 207 LYS A N 1
ATOM 1695 C CA . LYS A 1 207 ? 15.737 -3.945 3.730 1.00 84.44 207 LYS A CA 1
ATOM 1696 C C . LYS A 1 207 ? 15.664 -2.776 4.714 1.00 84.44 207 LYS A C 1
ATOM 1698 O O . LYS A 1 207 ? 15.229 -2.995 5.851 1.00 84.44 207 LYS A O 1
ATOM 1703 N N . ASN A 1 208 ? 16.035 -1.566 4.289 1.00 86.62 208 ASN A N 1
ATOM 1704 C CA . ASN A 1 208 ? 15.991 -0.371 5.120 1.00 86.62 208 ASN A CA 1
ATOM 1705 C C . ASN A 1 208 ? 14.562 -0.080 5.575 1.00 86.62 208 ASN A C 1
ATOM 1707 O O . ASN A 1 208 ? 13.601 -0.208 4.817 1.00 86.62 208 ASN A O 1
ATOM 1711 N N . LYS A 1 209 ? 14.421 0.268 6.857 1.00 90.50 209 LYS A N 1
ATOM 1712 C CA . LYS A 1 209 ? 13.130 0.674 7.408 1.00 90.50 209 LYS A CA 1
ATOM 1713 C C . LYS A 1 209 ? 12.827 2.097 6.964 1.00 90.50 209 LYS A C 1
ATOM 1715 O O . LYS A 1 209 ? 13.665 2.977 7.157 1.00 90.50 209 LYS A O 1
ATOM 1720 N N . ASN A 1 210 ? 11.612 2.317 6.484 1.00 88.81 210 ASN A N 1
ATOM 1721 C CA . ASN A 1 210 ? 11.143 3.648 6.136 1.00 88.81 210 ASN A CA 1
ATOM 1722 C C . ASN A 1 210 ? 11.074 4.494 7.406 1.00 88.81 210 ASN A C 1
ATOM 1724 O O . ASN A 1 210 ? 10.577 4.015 8.440 1.00 88.81 210 ASN A O 1
ATOM 1728 N N . PRO A 1 211 ? 11.548 5.745 7.363 1.00 91.25 211 PRO A N 1
ATOM 1729 C CA . PRO A 1 211 ? 11.302 6.646 8.461 1.00 91.25 211 PRO A CA 1
ATOM 1730 C C . PRO A 1 211 ? 9.797 6.937 8.542 1.00 91.25 211 PRO A C 1
ATOM 1732 O O . PRO A 1 211 ? 9.043 6.792 7.577 1.00 91.25 211 PRO A O 1
ATOM 1735 N N . ARG A 1 212 ? 9.335 7.303 9.732 1.00 93.38 212 ARG A N 1
ATOM 1736 C CA . ARG A 1 212 ? 7.924 7.576 9.997 1.00 93.38 212 ARG A CA 1
ATOM 1737 C C . ARG A 1 212 ? 7.756 9.020 10.415 1.00 93.38 212 ARG A C 1
ATOM 1739 O O . ARG A 1 212 ? 8.634 9.604 11.044 1.00 93.38 212 ARG A O 1
ATOM 1746 N N . GLN A 1 213 ? 6.612 9.582 10.067 1.00 95.06 213 GLN A N 1
ATOM 1747 C CA . GLN A 1 213 ? 6.287 10.963 10.364 1.00 95.06 213 GLN A CA 1
ATOM 1748 C C . GLN A 1 213 ? 5.352 11.033 11.571 1.00 95.06 213 GLN A C 1
ATOM 1750 O O . GLN A 1 213 ? 4.352 10.315 11.644 1.00 95.06 213 GLN A O 1
ATOM 1755 N N . CYS A 1 214 ? 5.670 11.907 12.525 1.00 96.94 214 CYS A N 1
ATOM 1756 C CA . CYS A 1 214 ? 4.749 12.235 13.605 1.00 96.94 214 CYS A CA 1
ATOM 1757 C C . CYS A 1 214 ? 3.468 12.843 13.028 1.00 96.94 214 CYS A C 1
ATOM 1759 O O . CYS A 1 214 ? 3.527 13.841 12.321 1.00 96.94 214 CYS A O 1
ATOM 1761 N N . SER A 1 215 ? 2.305 12.306 13.386 1.00 95.81 215 SER A N 1
ATOM 1762 C CA . SER A 1 215 ? 1.012 12.779 12.876 1.00 95.81 215 SER A CA 1
ATOM 1763 C C . SER A 1 215 ? 0.546 14.123 13.452 1.00 95.81 215 SER A C 1
ATOM 1765 O O . SER A 1 215 ? -0.544 14.567 13.115 1.00 95.81 215 SER A O 1
ATOM 1767 N N . PHE A 1 216 ? 1.320 14.732 14.356 1.00 97.75 216 PHE A N 1
ATOM 1768 C CA . PHE A 1 216 ? 1.050 16.073 14.883 1.00 97.75 216 PHE A CA 1
ATOM 1769 C C . PHE A 1 216 ? 2.097 17.082 14.417 1.00 97.75 216 PHE A C 1
ATOM 1771 O O . PHE A 1 216 ? 1.781 18.022 13.710 1.00 97.75 216 PHE A O 1
ATOM 1778 N N . CYS A 1 217 ? 3.354 16.889 14.826 1.00 97.75 217 CYS A N 1
ATOM 1779 C CA . CYS A 1 217 ? 4.416 17.860 14.565 1.00 97.75 217 CYS A CA 1
ATOM 1780 C C . CYS A 1 217 ? 5.154 17.615 13.245 1.00 97.75 217 CYS A C 1
ATOM 1782 O O . CYS A 1 217 ? 6.189 18.235 13.028 1.00 97.75 217 CYS A O 1
ATOM 1784 N N . GLU A 1 218 ? 4.725 16.621 12.460 1.00 96.50 218 GLU A N 1
ATOM 1785 C CA . GLU A 1 218 ? 5.227 16.306 11.114 1.00 96.50 218 GLU A CA 1
ATOM 1786 C C . GLU A 1 218 ? 6.724 15.982 10.998 1.00 96.50 218 GLU A C 1
ATOM 1788 O O . GLU A 1 218 ? 7.235 15.712 9.914 1.00 96.50 218 GLU A O 1
ATOM 1793 N N . LYS A 1 219 ? 7.439 15.922 12.123 1.00 97.31 219 LYS A N 1
ATOM 1794 C CA . LYS A 1 219 ? 8.848 15.542 12.162 1.00 97.31 219 LYS A CA 1
ATOM 1795 C C . LYS A 1 219 ? 8.996 14.067 11.819 1.00 97.31 219 LYS A C 1
ATOM 1797 O O . LYS A 1 219 ? 8.355 13.202 12.425 1.00 97.31 219 LYS A O 1
ATOM 1802 N N . VAL A 1 220 ? 9.881 13.812 10.867 1.00 95.88 220 VAL A N 1
ATOM 1803 C CA . VAL A 1 220 ? 10.301 12.482 10.446 1.00 95.88 220 VAL A CA 1
ATOM 1804 C C . VAL A 1 220 ? 11.281 11.919 11.483 1.00 95.88 220 VAL A C 1
ATOM 1806 O O . VAL A 1 220 ? 12.168 12.617 11.972 1.00 95.88 220 VAL A O 1
ATOM 1809 N N . SER A 1 221 ? 11.090 10.675 11.907 1.00 95.88 221 SER A N 1
ATOM 1810 C CA . SER A 1 221 ? 11.907 9.999 12.924 1.00 95.88 221 SER A CA 1
ATOM 1811 C C . SER A 1 221 ? 11.978 8.499 12.640 1.00 95.88 221 SER A C 1
ATOM 1813 O O . SER A 1 221 ? 11.211 7.965 11.833 1.00 95.88 221 SER A O 1
ATOM 1815 N N . LYS A 1 222 ? 12.913 7.788 13.281 1.00 94.06 222 LYS A N 1
ATOM 1816 C CA . LYS A 1 222 ? 12.968 6.326 13.156 1.00 94.06 222 LYS A CA 1
ATOM 1817 C C . LYS A 1 222 ? 11.742 5.730 13.853 1.00 94.06 222 LYS A C 1
ATOM 1819 O O . LYS A 1 222 ? 11.292 6.246 14.868 1.00 94.06 222 LYS A O 1
ATOM 1824 N N . ASP A 1 223 ? 11.235 4.609 13.340 1.00 91.38 223 ASP A N 1
ATOM 1825 C CA . ASP A 1 223 ? 10.043 3.924 13.882 1.00 91.38 223 ASP A CA 1
ATOM 1826 C C . ASP A 1 223 ? 10.148 3.636 15.393 1.00 91.38 223 ASP A C 1
ATOM 1828 O O . ASP A 1 223 ? 9.164 3.734 16.116 1.00 91.38 223 ASP A O 1
ATOM 1832 N N . LYS A 1 224 ? 11.360 3.351 15.889 1.00 93.06 224 LYS A N 1
ATOM 1833 C CA . LYS A 1 224 ? 11.628 3.099 17.316 1.00 93.06 224 LYS A CA 1
ATOM 1834 C C . LYS A 1 224 ? 11.468 4.333 18.219 1.00 93.06 224 LYS A C 1
ATOM 1836 O O . LYS A 1 224 ? 11.274 4.170 19.416 1.00 93.06 224 LYS A O 1
ATOM 1841 N N . ASP A 1 225 ? 11.547 5.534 17.649 1.00 95.88 225 ASP A N 1
ATOM 1842 C CA . ASP A 1 225 ? 11.468 6.808 18.374 1.00 95.88 225 ASP A CA 1
ATOM 1843 C C . ASP A 1 225 ? 10.030 7.366 18.378 1.00 95.88 225 ASP A C 1
ATOM 1845 O O . ASP A 1 225 ? 9.785 8.492 18.813 1.00 95.88 225 ASP A O 1
ATOM 1849 N N . LEU A 1 226 ? 9.066 6.598 17.855 1.00 96.88 226 LEU A N 1
ATOM 1850 C CA . LEU A 1 226 ? 7.668 6.987 17.737 1.00 96.88 226 LEU A CA 1
ATOM 1851 C C . LEU A 1 226 ? 6.762 5.995 18.468 1.00 96.88 226 LEU A C 1
ATOM 1853 O O . LEU A 1 226 ? 6.847 4.779 18.322 1.00 96.88 226 LEU A O 1
ATOM 1857 N N . GLN A 1 227 ? 5.826 6.540 19.230 1.00 96.94 227 GLN A N 1
ATOM 1858 C CA . GLN A 1 227 ? 4.745 5.816 19.872 1.00 96.94 227 GLN A CA 1
ATOM 1859 C C . GLN A 1 227 ? 3.582 5.664 18.893 1.00 96.94 227 GLN A C 1
ATOM 1861 O O . GLN A 1 227 ? 3.155 6.627 18.255 1.00 96.94 227 GLN A O 1
ATOM 1866 N N . LYS A 1 228 ? 3.040 4.452 18.786 1.00 95.50 228 LYS A N 1
ATOM 1867 C CA . LYS A 1 228 ? 1.809 4.201 18.028 1.00 95.50 228 LYS A CA 1
ATOM 1868 C C . LYS A 1 228 ? 0.607 4.510 18.904 1.00 95.50 228 LYS A C 1
ATOM 1870 O O . LYS A 1 228 ? 0.633 4.244 20.104 1.00 95.50 228 LYS A O 1
ATOM 1875 N N . CYS A 1 229 ? -0.470 5.002 18.299 1.00 95.06 229 CYS A N 1
ATOM 1876 C CA . CYS A 1 229 ? -1.760 5.037 18.979 1.00 95.06 229 CYS A CA 1
ATOM 1877 C C . CYS A 1 229 ? -2.117 3.623 19.459 1.00 95.06 229 CYS A C 1
ATOM 1879 O O . CYS A 1 229 ? -2.262 2.720 18.636 1.00 95.06 229 CYS A O 1
ATOM 1881 N N . SER A 1 230 ? -2.284 3.433 20.768 1.00 91.44 230 SER A N 1
ATOM 1882 C CA . SER A 1 230 ? -2.600 2.124 21.357 1.00 91.44 230 SER A CA 1
ATOM 1883 C C . SER A 1 230 ? -3.930 1.548 20.870 1.00 91.44 230 SER A C 1
ATOM 1885 O O . SER A 1 230 ? -4.095 0.334 20.860 1.00 91.44 230 SER A O 1
ATOM 1887 N N . ARG A 1 231 ? -4.858 2.414 20.440 1.00 88.50 231 ARG A N 1
ATOM 1888 C CA . ARG A 1 231 ? -6.186 2.027 19.959 1.00 88.50 231 ARG A CA 1
ATOM 1889 C C . ARG A 1 231 ? -6.176 1.605 18.491 1.00 88.50 231 ARG A C 1
ATOM 1891 O O . ARG A 1 231 ? -6.387 0.442 18.194 1.00 88.50 231 ARG A O 1
ATOM 1898 N N . CYS A 1 232 ? -5.921 2.533 17.566 1.00 88.75 232 CYS A N 1
ATOM 1899 C CA . CYS A 1 232 ? -6.011 2.227 16.132 1.00 88.75 232 CYS A CA 1
ATOM 1900 C C . CYS A 1 232 ? -4.740 1.598 15.545 1.00 88.75 232 CYS A C 1
ATOM 1902 O O . CYS A 1 232 ? -4.802 0.994 14.483 1.00 88.75 232 CYS A O 1
ATOM 1904 N N . LYS A 1 233 ? -3.571 1.785 16.179 1.00 89.94 233 LYS A N 1
ATOM 1905 C CA . LYS A 1 233 ? -2.245 1.379 15.667 1.00 89.94 233 LYS A CA 1
ATOM 1906 C C . LYS A 1 233 ? -1.863 1.952 14.281 1.00 89.94 233 LYS A C 1
ATOM 1908 O O . LYS A 1 233 ? -0.845 1.538 13.728 1.00 89.94 233 LYS A O 1
ATOM 1913 N N . LEU A 1 234 ? -2.633 2.907 13.740 1.00 89.44 234 LEU A N 1
ATOM 1914 C CA . LEU A 1 234 ? -2.429 3.521 12.413 1.00 89.44 234 LEU A CA 1
ATOM 1915 C C . LEU A 1 234 ? -1.606 4.818 12.447 1.00 89.44 234 LEU A C 1
ATOM 1917 O O . LEU A 1 234 ? -0.985 5.180 11.451 1.00 89.44 234 LEU A O 1
ATOM 1921 N N . MET A 1 235 ? -1.615 5.529 13.577 1.00 93.69 235 MET A N 1
ATOM 1922 C CA . MET A 1 235 ? -0.979 6.845 13.723 1.00 93.69 235 MET A CA 1
ATOM 1923 C C . MET A 1 235 ? 0.240 6.768 14.641 1.00 93.69 235 MET A C 1
ATOM 1925 O O . MET A 1 235 ? 0.225 6.030 15.633 1.00 93.69 235 MET A O 1
ATOM 1929 N N . PHE A 1 236 ? 1.269 7.554 14.319 1.00 96.06 236 PHE A N 1
ATOM 1930 C CA . PHE A 1 236 ? 2.534 7.626 15.053 1.00 96.06 236 PHE A CA 1
ATOM 1931 C C . PHE A 1 236 ? 2.731 9.009 15.666 1.00 96.06 236 PHE A C 1
ATOM 1933 O O . PHE A 1 236 ? 2.446 10.027 15.038 1.00 96.06 236 PHE A O 1
ATOM 1940 N N . TYR A 1 237 ? 3.287 9.055 16.870 1.00 97.44 237 TYR A N 1
ATOM 1941 C CA . TYR A 1 237 ? 3.544 10.282 17.615 1.00 97.44 237 TYR A CA 1
ATOM 1942 C C . TYR A 1 237 ? 4.917 10.218 18.270 1.00 97.44 237 TYR A C 1
ATOM 1944 O O . TYR A 1 237 ? 5.325 9.163 18.737 1.00 97.44 237 TYR A O 1
ATOM 1952 N N . ARG A 1 238 ? 5.626 11.344 18.388 1.00 97.81 238 ARG A N 1
ATOM 1953 C CA . ARG A 1 238 ? 6.908 11.388 19.128 1.00 97.81 238 ARG A CA 1
ATOM 1954 C C . ARG A 1 238 ? 6.755 11.146 20.630 1.00 97.81 238 ARG A C 1
ATOM 1956 O O . ARG A 1 238 ? 7.718 10.809 21.300 1.00 97.81 238 ARG A O 1
ATOM 1963 N N . GLY A 1 239 ? 5.548 11.317 21.154 1.00 97.81 239 GLY A N 1
ATOM 1964 C CA . GLY A 1 239 ? 5.230 11.095 22.554 1.00 97.81 239 GLY A CA 1
ATOM 1965 C C . GLY A 1 239 ? 3.772 11.418 22.855 1.00 97.81 239 GLY A C 1
ATOM 1966 O O . GLY A 1 239 ? 3.022 11.863 21.976 1.00 97.81 239 GLY A O 1
ATOM 1967 N N . LYS A 1 240 ? 3.394 11.244 24.124 1.00 98.06 240 LYS A N 1
ATOM 1968 C CA . LYS A 1 240 ? 2.034 11.486 24.631 1.00 98.06 240 LYS A CA 1
ATOM 1969 C C . LYS A 1 240 ? 1.538 12.911 24.367 1.00 98.06 240 LYS A C 1
ATOM 1971 O O . LYS A 1 240 ? 0.359 13.099 24.091 1.00 98.06 240 LYS A O 1
ATOM 1976 N N . GLU A 1 241 ? 2.425 13.905 24.392 1.00 98.44 241 GLU A N 1
ATOM 1977 C CA . GLU A 1 241 ? 2.067 15.299 24.104 1.00 98.44 241 GLU A CA 1
ATOM 1978 C C . GLU A 1 241 ? 1.594 15.486 22.659 1.00 98.44 241 GLU A C 1
ATOM 1980 O O . GLU A 1 241 ? 0.494 15.987 22.436 1.00 98.44 241 GLU A O 1
ATOM 1985 N N . CYS A 1 242 ? 2.366 15.004 21.677 1.00 98.56 242 CYS A N 1
ATOM 1986 C CA . CYS A 1 242 ? 1.970 15.027 20.264 1.00 98.56 242 CYS A CA 1
ATOM 1987 C C . CYS A 1 242 ? 0.659 14.263 20.035 1.00 98.56 242 CYS A C 1
ATOM 1989 O O . CYS A 1 242 ? -0.192 14.716 19.275 1.00 98.56 242 CYS A O 1
ATOM 1991 N N . GLN A 1 243 ? 0.473 13.127 20.714 1.00 98.12 243 GLN A N 1
ATOM 1992 C CA . GLN A 1 243 ? -0.776 12.371 20.639 1.00 98.12 243 GLN A CA 1
ATOM 1993 C C . GLN A 1 243 ? -1.962 13.172 21.194 1.00 98.12 243 GLN A C 1
ATOM 1995 O O . GLN A 1 243 ? -3.013 13.208 20.558 1.00 98.12 243 GLN A O 1
ATOM 2000 N N . ARG A 1 244 ? -1.803 13.835 22.349 1.00 98.00 244 ARG A N 1
ATOM 2001 C CA . ARG A 1 244 ? -2.844 14.676 22.961 1.00 98.00 244 ARG A CA 1
ATOM 2002 C C . ARG A 1 244 ? -3.215 15.848 22.055 1.00 98.00 244 ARG A C 1
ATOM 2004 O O . ARG A 1 244 ? -4.397 16.125 21.891 1.00 98.00 244 ARG A O 1
ATOM 2011 N N . MET A 1 245 ? -2.223 16.487 21.440 1.00 98.12 245 MET A N 1
ATOM 2012 C CA . MET A 1 245 ? -2.439 17.622 20.541 1.00 98.12 245 MET A CA 1
ATOM 2013 C C . MET A 1 245 ? -3.122 17.221 19.229 1.00 98.12 245 MET A C 1
ATOM 2015 O O . MET A 1 245 ? -4.002 17.934 18.761 1.00 98.12 245 MET A O 1
ATOM 2019 N N . ALA A 1 246 ? -2.786 16.059 18.662 1.00 97.31 246 ALA A N 1
ATOM 2020 C CA . ALA A 1 246 ? -3.492 15.521 17.498 1.00 97.31 246 ALA A CA 1
ATOM 2021 C C . ALA A 1 246 ? -4.836 14.864 17.844 1.00 97.31 246 ALA A C 1
ATOM 2023 O O . ALA A 1 246 ? -5.598 14.536 16.939 1.00 97.31 246 ALA A O 1
ATOM 2024 N N . TRP A 1 247 ? -5.154 14.634 19.122 1.00 96.31 247 TRP A N 1
ATOM 2025 C CA . TRP A 1 247 ? -6.367 13.914 19.516 1.00 96.31 247 TRP A CA 1
ATOM 2026 C C . TRP A 1 247 ? -7.669 14.529 18.978 1.00 96.31 247 TRP A C 1
ATOM 2028 O O . TRP A 1 247 ? -8.516 13.757 18.524 1.00 96.31 247 TRP A O 1
ATOM 2038 N N . PRO A 1 248 ? -7.872 15.863 18.964 1.00 95.94 248 PRO A N 1
ATOM 2039 C CA . PRO A 1 248 ? -9.099 16.461 18.446 1.00 95.94 248 PRO A CA 1
ATOM 2040 C C . PRO A 1 248 ? -9.422 16.065 17.004 1.00 95.94 248 PRO A C 1
ATOM 2042 O O . PRO A 1 248 ? -10.581 15.768 16.737 1.00 95.94 248 PRO A O 1
ATOM 2045 N N . SER A 1 249 ? -8.430 15.993 16.111 1.00 92.56 249 SER A N 1
ATOM 2046 C CA . SER A 1 249 ? -8.612 15.536 14.725 1.00 92.56 249 SER A CA 1
ATOM 2047 C C . SER A 1 249 ? -8.536 14.010 14.610 1.00 92.56 249 SER A C 1
ATOM 2049 O O . SER A 1 249 ? -9.322 13.387 13.901 1.00 92.56 249 SER A O 1
ATOM 2051 N N . HIS A 1 250 ? -7.643 13.371 15.365 1.00 92.94 250 HIS A N 1
ATOM 2052 C CA . HIS A 1 250 ? -7.453 11.925 15.332 1.00 92.94 250 HIS A CA 1
ATOM 2053 C C . HIS A 1 250 ? -8.672 11.142 15.839 1.00 92.94 250 HIS A C 1
ATOM 2055 O O . HIS A 1 2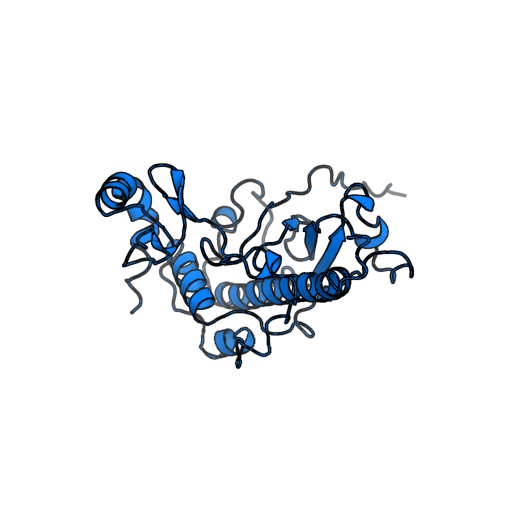50 ? -8.987 10.081 15.300 1.00 92.94 250 HIS A O 1
ATOM 2061 N N . LYS A 1 251 ? -9.376 11.639 16.866 1.00 92.38 251 LYS A N 1
ATOM 2062 C CA . LYS A 1 251 ? -10.474 10.915 17.530 1.00 92.38 251 LYS A CA 1
ATOM 2063 C C . LYS A 1 251 ? -11.616 10.546 16.583 1.00 92.38 251 LYS A C 1
ATOM 2065 O O . LYS A 1 251 ? -12.269 9.536 16.832 1.00 92.38 251 LYS A O 1
ATOM 2070 N N . PHE A 1 252 ? -11.849 11.340 15.534 1.00 84.44 252 PHE A N 1
ATOM 2071 C CA . PHE A 1 252 ? -12.888 11.074 14.536 1.00 84.44 252 PHE A CA 1
ATOM 2072 C C . PHE A 1 252 ? -12.624 9.753 13.808 1.00 84.44 252 PHE A C 1
ATOM 2074 O O . PHE A 1 252 ? -13.525 8.933 13.687 1.00 84.44 252 PHE A O 1
ATOM 2081 N N . PHE A 1 253 ? -11.364 9.500 13.457 1.00 79.69 253 PHE A N 1
ATOM 2082 C CA . PHE A 1 253 ? -10.928 8.277 12.777 1.00 79.69 253 PHE A CA 1
ATOM 2083 C C . PHE A 1 253 ? -10.539 7.154 13.754 1.00 79.69 253 PHE A C 1
ATOM 2085 O O . PHE A 1 253 ? -10.540 5.982 13.408 1.00 79.69 253 PHE A O 1
ATOM 2092 N N . CYS A 1 254 ? -10.196 7.483 15.003 1.00 87.25 254 CYS A N 1
ATOM 2093 C CA . CYS A 1 254 ? -9.755 6.498 15.996 1.00 87.25 254 CYS A CA 1
ATOM 2094 C C . CYS A 1 254 ? -10.911 5.720 16.650 1.00 87.25 254 CYS A C 1
ATOM 2096 O O . CYS A 1 254 ? -10.742 4.567 17.052 1.00 87.25 254 CYS A O 1
ATOM 2098 N N . LYS A 1 255 ? -12.077 6.360 16.826 1.00 71.25 255 LYS A N 1
ATOM 2099 C CA . LYS A 1 255 ? -13.183 5.823 17.640 1.00 71.25 255 LYS A CA 1
ATOM 2100 C C . LYS A 1 255 ? -13.888 4.606 17.040 1.00 71.25 255 LYS A C 1
ATOM 2102 O O . LYS A 1 255 ? -14.441 3.806 17.790 1.00 71.25 255 LYS A O 1
ATOM 2107 N N . SER A 1 256 ? -13.851 4.460 15.731 1.00 61.16 256 SER A N 1
ATOM 2108 C CA . SER A 1 256 ? -14.532 3.414 14.968 1.00 61.16 256 SER A CA 1
ATOM 2109 C C . SER A 1 256 ? -13.915 2.020 15.094 1.00 61.16 256 SER A C 1
ATOM 2111 O O . SER A 1 256 ? -14.552 1.041 14.738 1.00 61.16 256 SER A O 1
ATOM 2113 N N . VAL A 1 257 ? -12.704 1.911 15.643 1.00 58.94 257 VAL A N 1
ATOM 2114 C CA . VAL A 1 257 ? -11.921 0.665 15.624 1.00 58.94 257 VAL A CA 1
ATOM 2115 C C . VAL A 1 257 ? -12.296 -0.338 16.731 1.00 58.94 257 VAL A C 1
ATOM 2117 O O . VAL A 1 257 ? -12.026 -1.522 16.602 1.00 58.94 257 VAL A O 1
ATOM 2120 N N . THR A 1 258 ? -12.916 0.089 17.837 1.00 53.09 258 THR A N 1
ATOM 2121 C CA . THR A 1 258 ? -13.089 -0.769 19.038 1.00 53.09 258 THR A CA 1
ATOM 2122 C C . THR A 1 258 ? -14.536 -1.113 19.394 1.00 53.09 258 THR A C 1
ATOM 2124 O O . THR A 1 258 ? -14.792 -1.468 20.537 1.00 53.09 258 THR A O 1
ATOM 2127 N N . GLN A 1 259 ? -15.503 -0.969 18.485 1.00 53.25 259 GLN A N 1
ATOM 2128 C CA . GLN A 1 259 ? -16.894 -1.380 18.766 1.00 53.25 259 GLN A CA 1
ATOM 2129 C C . GLN A 1 259 ? -17.231 -2.804 18.290 1.00 53.25 259 GLN A C 1
ATOM 2131 O O . GLN A 1 259 ? -18.383 -3.207 18.385 1.00 53.25 259 GLN A O 1
ATOM 2136 N N . THR A 1 260 ? -16.254 -3.561 17.790 1.00 49.22 260 THR A N 1
ATOM 2137 C CA . THR A 1 260 ? -16.465 -4.878 17.158 1.00 49.22 260 THR A CA 1
ATOM 2138 C C . THR A 1 260 ? -15.571 -5.991 17.718 1.00 49.22 260 THR A C 1
ATOM 2140 O O . THR A 1 260 ? -15.394 -7.005 17.049 1.00 49.22 260 THR A O 1
ATOM 2143 N N . ALA A 1 261 ? -14.993 -5.798 18.910 1.00 44.56 261 ALA A N 1
ATOM 2144 C CA . ALA A 1 261 ? -14.311 -6.862 19.653 1.00 44.56 261 ALA A CA 1
ATOM 2145 C C . ALA A 1 261 ? -15.289 -7.570 20.594 1.00 44.56 261 ALA A C 1
ATOM 2147 O O . ALA A 1 261 ? -16.112 -6.848 21.203 1.00 44.56 261 ALA A O 1
#

Foldseek 3Di:
DPDPPDDPPVDKDKDAQDALFFPPQFFPLRTWIKIDPDPLQQEIEIEHEDEDDDPPPDDQVVVQLVSQLLVFLLVLLSLLLVLQVQVPDPDHDPCCLVPPDDDDDDDDDPPPRRNAWYKYWYDYVVNVRDDDPCLPPPDADDPPGTHIDIGGPVRGDQNDAPVSLLLVQLQVLLRDPDDHGDVVSVVSNHDPDNVPSHDPRPDVNRVDTAWDAAPQPRDTHRPVQWDADPQNSNGTHNDPVSCVRCCVVVVSSRVSSPPHD

Radius of gyration: 19.89 Å; chains: 1; bounding box: 55×37×65 Å

Sequence (261 aa):
MKKDGKANHEWVPILYLYEIVKSSAKRERDWGHLVFTDLTLTRFLIVMIFPAACDCGNYSHHDYGALTRYQADRFMSLLHYLKYEWSESKNKPNWSAVITHTMTMYEWSESENKPDWVRATYTTLDQAFKLNPELFDLAQGKPNLPPIFHVTADNFIPTLLDSELEKIDNVVAQGMRKKRAEPSTRDRVLIVNPKEGKPNVNSTVWKNKNPRQCSFCEKVSKDKDLQKCSRCKLMFYRGKECQRMAWPSHKFFCKSVTQTA

pLDDT: mean 78.82, std 16.42, range [35.56, 98.56]

Secondary structure (DSSP, 8-state):
-------------EEEEE-SSTT---BGGG-EEEEESSSSSSEEEEEEEEPPPPTT--THHHHHHHHHHHHHHHHHHHHHHHHHHHHT-SS---GGGTSTTS-------TTT-S--EEEEEEEEGGGTTPPPGGGSSSSPPPTTS---EEEETTTPPP-B-HHHHHHHHHHHTTT---PPPPHHHHHHHB-S-TTTSS-----SGGGSBPPEE-TTT--EE-GGG-EEPTTTS--EESSHHHHHHHHHHHHHHHGGGGS--